Protein AF-A0A537KU99-F1 (afdb_monomer)

pLDDT: mean 87.69, std 11.71, range [53.0, 98.75]

InterPro domains:
  IPR011055 Duplicated hybrid motif [G3DSA:2.70.70.10] (160-278)
  IPR011055 Duplicated hybrid motif [SSF51261] (67-277)
  IPR016047 M23ase, beta-sheet core domain [PF01551] (182-276)
  IPR050570 Bacterial cell wall metabolism enzyme [PTHR21666] (91-278)
  IPR057309 Peptidoglycan hydrolase PcsB, coiled-coil domain [PF24568] (3-67)

Radius of gyration: 52.57 Å; Cα contacts (8 Å, |Δi|>4): 421; chains: 1; bounding box: 97×47×134 Å

Foldseek 3Di:
DLVVVLVVLCVVLVVVVVVCVVCHDVNLVCCLVVDPDPVSNVVSVVVVVVVVVVSVVSVVVSVVSVVVVVVVVVVVVVVVVVVVVVVVVVVVVVVVVVVVVVVVVVVVVVVVVLVVVLVVVQVQVVVLLVVQLVLLLVLADDDAADDPVRCVVPQQFDDFFDADWDAFFAWDQQPVSRDTDTQLFTKGADDFFGFGWGRAWFFFQAFQQRAQQGTKTKGDPHSQKIKMKGQFPFAPDGGGDTHGGGHGGTTWHHGHSGPTTIIGMFIGGSSGTDTPVVD

Nearest PDB structures (foldseek):
  4bh5-assembly4_D  TM=9.241E-01  e=9.999E-15  Escherichia coli K-1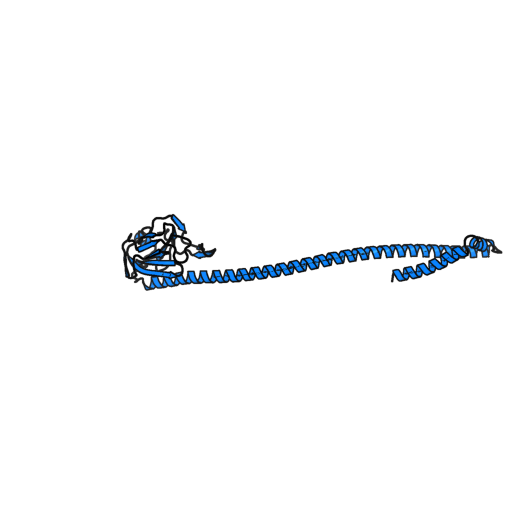2
  2gu1-assembly1_A  TM=9.213E-01  e=3.589E-14  Vibrio cholerae
  6ue4-assembly1_A  TM=9.152E-01  e=2.601E-13  Vibrio cholerae O1 biovar El Tor str. N16961
  6jmx-assembly1_A  TM=7.934E-01  e=5.613E-14  Campylobacter jejuni
  8tzl-assembly1_E  TM=5.293E-01  e=5.639E-16  Vibrio cholerae

Secondary structure (DSSP, 8-state):
-HHHHHHHHHHHHHHHHHHHHHTTTHHHHHHHHS-SSHHHHHHHHHHHHHHHHHHHHHHHHHHHHHHHHHHHHHHHHHHHHHHHHHHHHHHHHHHHHHHHHHHHHHHHHHHHHHHHHHHHHHHHHHHHHHHHHHHHHHHS--S----HHHHHHH--PPPSS-SEEEE-SEEEE-TTT--EEEE-SEEEE--TT-EEE-SSSEEEEEEEE-GGG-EEEEEEEETTEEEEEESEEEES--TT-EE-TT-EEEEEB--SS-SSSEEEEEEEETTEEE-GGG-

Sequence (279 aa):
RAQEHLTARRRVLGSRLRDIYKYGRTGYAEVLLGSDDFAAFVTRWQLISTIVHADTEALDAHAADMARYQRLQATLVQDQAYLRTLTAHTQARQREIVATELAKREMLERLQVERAAYERVVRELEKNSKDLEAMIRKAQVPPRRPTMAEAHTRFAFLWPTRGLFTSGFGMRRHPLFGIWHLHTGVDIATAWGAPVLAAAEGRVIYAGWFGGYGKIVVIDHGEGMSTLYGHLSSLLVVAGDEVRRGQPVGRVGSTGFSTGPHLHFEVRVNGRPINPTSL

Solvent-accessible surface area (backbone atoms only — not comparable to full-atom values): 14612 Å² total; per-residue (Å²): 110,73,68,58,53,52,53,55,50,51,53,54,51,53,51,51,54,51,49,50,64,76,50,47,83,59,45,62,55,46,61,46,68,70,38,98,45,72,68,56,28,52,52,48,48,51,51,51,51,52,51,51,49,55,50,51,51,52,50,52,52,49,54,51,51,52,54,51,50,53,51,51,52,52,50,51,54,51,50,53,52,50,51,51,51,50,51,52,51,53,53,51,50,51,52,51,51,54,52,50,53,50,54,49,50,57,49,50,52,51,51,50,53,52,49,54,53,51,54,51,53,52,51,50,53,52,46,46,53,50,54,49,24,53,50,43,50,71,66,53,71,88,63,66,85,64,51,77,67,54,48,49,75,70,54,79,63,45,78,37,57,82,58,48,82,74,44,66,53,42,82,40,68,38,88,93,74,71,41,81,42,75,37,60,22,33,32,33,35,37,59,68,62,39,65,28,26,31,32,51,45,31,35,25,72,38,49,48,77,51,68,60,44,10,29,32,42,31,34,36,56,52,47,44,32,31,40,39,44,24,14,24,64,44,75,66,57,52,58,72,41,77,46,47,56,66,38,68,42,30,18,25,11,56,27,50,78,49,96,52,43,23,35,39,38,30,33,23,56,66,40,42,64,41,59,60,86,80,98

Structure (mmCIF, N/CA/C/O backbone):
data_AF-A0A537KU99-F1
#
_entry.id   AF-A0A537KU99-F1
#
loop_
_atom_site.group_PDB
_atom_site.id
_atom_site.type_symbol
_atom_site.label_atom_id
_atom_site.label_alt_id
_atom_site.label_comp_id
_atom_site.label_asym_id
_atom_site.label_entity_id
_atom_site.label_seq_id
_atom_site.pdbx_PDB_ins_code
_atom_site.Cartn_x
_atom_site.Cartn_y
_atom_site.Cartn_z
_atom_site.occupancy
_atom_site.B_iso_or_equiv
_atom_site.auth_seq_id
_atom_site.auth_comp_id
_atom_site.auth_asym_id
_atom_site.auth_atom_id
_atom_site.pdbx_PDB_model_num
ATOM 1 N N . ARG A 1 1 ? 31.543 17.688 -64.434 1.00 65.81 1 ARG A N 1
ATOM 2 C CA . ARG A 1 1 ? 32.658 18.671 -64.464 1.00 65.81 1 ARG A CA 1
ATOM 3 C C . ARG A 1 1 ? 34.051 18.025 -64.531 1.00 65.81 1 ARG A C 1
ATOM 5 O O . ARG A 1 1 ? 34.656 18.098 -65.588 1.00 65.81 1 ARG A O 1
ATOM 12 N N . ALA A 1 2 ? 34.578 17.362 -63.486 1.00 66.75 2 ALA A N 1
ATOM 13 C CA . ALA A 1 2 ? 35.940 16.778 -63.534 1.00 66.75 2 ALA A CA 1
ATOM 14 C C . ALA A 1 2 ? 36.094 15.627 -64.557 1.00 66.75 2 ALA A C 1
ATOM 16 O O . ALA A 1 2 ? 37.055 15.589 -65.319 1.00 66.75 2 ALA A O 1
ATOM 17 N N . GLN A 1 3 ? 35.104 14.733 -64.630 1.00 69.00 3 GLN A N 1
ATOM 18 C CA . GLN A 1 3 ? 35.074 13.629 -65.597 1.00 69.00 3 GLN A CA 1
ATOM 19 C C . GLN A 1 3 ? 34.959 14.122 -67.048 1.00 69.00 3 GLN A C 1
ATOM 21 O O . GLN A 1 3 ? 35.643 13.616 -67.932 1.00 69.00 3 GLN A O 1
ATOM 26 N N . GLU A 1 4 ? 34.154 15.155 -67.298 1.00 74.81 4 GLU A N 1
ATOM 27 C CA . GLU A 1 4 ? 34.022 15.778 -68.625 1.00 74.81 4 GLU A CA 1
ATOM 28 C C . GLU A 1 4 ? 35.351 16.397 -69.085 1.00 74.81 4 GLU A C 1
ATOM 30 O O . GLU A 1 4 ? 35.784 16.145 -70.209 1.00 74.81 4 GLU A O 1
ATOM 35 N N . HIS A 1 5 ? 36.053 17.112 -68.195 1.00 75.00 5 HIS A N 1
ATOM 36 C CA . HIS A 1 5 ? 37.386 17.664 -68.467 1.00 75.00 5 HIS A CA 1
ATOM 37 C C . HIS A 1 5 ? 38.421 16.581 -68.807 1.00 75.00 5 HIS A C 1
ATOM 39 O O . HIS A 1 5 ? 39.168 16.722 -69.778 1.00 75.00 5 HIS A O 1
ATOM 45 N N . LEU A 1 6 ? 38.436 15.477 -68.055 1.00 74.75 6 LEU A N 1
ATOM 46 C CA . LEU A 1 6 ? 39.306 14.327 -68.318 1.00 74.75 6 LEU A CA 1
ATOM 47 C C . LEU A 1 6 ? 39.020 13.677 -69.676 1.00 74.75 6 LEU A C 1
ATOM 49 O O . LEU A 1 6 ? 39.946 13.313 -70.402 1.00 74.75 6 LEU A O 1
ATOM 53 N N . THR A 1 7 ? 37.743 13.567 -70.042 1.00 78.81 7 THR A N 1
ATOM 54 C CA . THR A 1 7 ? 37.311 12.947 -71.303 1.00 78.81 7 THR A CA 1
ATOM 55 C C . THR A 1 7 ? 37.710 13.804 -72.507 1.00 78.81 7 THR A C 1
ATOM 57 O O . THR A 1 7 ? 38.223 13.283 -73.500 1.00 78.81 7 THR A O 1
ATOM 60 N N . ALA A 1 8 ? 37.551 15.128 -72.398 1.00 77.81 8 ALA A N 1
ATOM 61 C CA . ALA A 1 8 ? 37.995 16.081 -73.410 1.00 77.81 8 ALA A CA 1
ATOM 62 C C . ALA A 1 8 ? 39.525 16.055 -73.597 1.00 77.81 8 ALA A C 1
ATOM 64 O O . ALA A 1 8 ? 40.000 15.942 -74.728 1.00 77.81 8 ALA A O 1
ATOM 65 N N . ARG A 1 9 ? 40.305 16.066 -72.504 1.00 74.75 9 ARG A N 1
ATOM 66 C CA . ARG A 1 9 ? 41.780 15.996 -72.559 1.00 74.75 9 ARG A CA 1
ATOM 67 C C . ARG A 1 9 ? 42.285 14.672 -73.140 1.00 74.75 9 ARG A C 1
ATOM 69 O O . ARG A 1 9 ? 43.162 14.682 -74.002 1.00 74.75 9 ARG A O 1
ATOM 76 N N . ARG A 1 10 ? 41.682 13.539 -72.762 1.00 77.00 10 ARG A N 1
ATOM 77 C CA . ARG A 1 10 ? 42.021 12.211 -73.309 1.00 77.00 10 ARG A CA 1
ATOM 78 C C . ARG A 1 10 ? 41.814 12.134 -74.823 1.00 77.00 10 ARG A C 1
ATOM 80 O O . ARG A 1 10 ? 42.587 11.471 -75.511 1.00 77.00 10 ARG A O 1
ATOM 87 N N . ARG A 1 11 ? 40.795 12.816 -75.357 1.00 80.25 11 ARG A N 1
ATOM 88 C CA . ARG A 1 11 ? 40.538 12.871 -76.804 1.00 80.25 11 ARG A CA 1
ATOM 89 C C . ARG A 1 11 ? 41.663 13.588 -77.555 1.00 80.25 11 ARG A C 1
ATOM 91 O O . ARG A 1 11 ? 42.101 13.073 -78.581 1.00 80.25 11 ARG A O 1
ATOM 98 N N . VAL A 1 12 ? 42.142 14.714 -77.017 1.00 78.75 12 VAL A N 1
ATOM 99 C CA . VAL A 1 12 ? 43.236 15.523 -77.590 1.00 78.75 12 VAL A CA 1
ATOM 100 C C . VAL A 1 12 ? 44.582 14.798 -77.496 1.00 78.75 12 VAL A C 1
ATOM 102 O O . VAL A 1 12 ? 45.299 14.694 -78.490 1.00 78.75 12 VAL A O 1
ATOM 105 N N . LEU A 1 13 ? 44.904 14.222 -76.334 1.00 75.25 13 LEU A N 1
ATOM 106 C CA . LEU A 1 13 ? 46.121 13.419 -76.156 1.00 75.25 13 LEU A CA 1
ATOM 107 C C . LEU A 1 13 ? 46.104 12.170 -77.045 1.00 75.25 13 LEU A C 1
ATOM 109 O O . LEU A 1 13 ? 47.108 11.822 -77.657 1.00 75.25 13 LEU A O 1
ATOM 113 N N . GLY A 1 14 ? 44.943 11.525 -77.183 1.00 76.38 14 GLY A N 1
ATOM 114 C CA . GLY A 1 14 ? 44.772 10.363 -78.049 1.00 76.38 14 GLY A CA 1
ATOM 115 C C . GLY A 1 14 ? 44.952 10.673 -79.537 1.00 76.38 14 GLY A C 1
ATOM 116 O O . GLY A 1 14 ? 45.485 9.830 -80.253 1.00 76.38 14 GLY A O 1
ATOM 117 N N . SER A 1 15 ? 44.526 11.846 -80.027 1.00 77.38 15 SER A N 1
ATOM 118 C CA . SER A 1 15 ? 44.852 12.267 -81.400 1.00 77.38 15 SER A CA 1
ATOM 119 C C . SER A 1 15 ? 46.346 12.518 -81.567 1.00 77.38 15 SER A C 1
ATOM 121 O O . SER A 1 15 ? 46.930 11.954 -82.484 1.00 77.38 15 SER A O 1
ATOM 123 N N . ARG A 1 16 ? 46.979 13.229 -80.627 1.00 72.44 16 ARG A N 1
ATOM 124 C CA . ARG A 1 16 ? 48.417 13.527 -80.697 1.00 72.44 16 ARG A CA 1
ATOM 125 C C . ARG A 1 16 ? 49.296 12.275 -80.643 1.00 72.44 16 ARG A C 1
ATOM 127 O O . ARG A 1 16 ? 50.204 12.140 -81.450 1.00 72.44 16 ARG A O 1
ATOM 134 N N . LEU A 1 17 ? 48.986 11.308 -79.778 1.00 70.56 17 LEU A N 1
ATOM 135 C CA . LEU A 1 17 ? 49.705 10.026 -79.723 1.00 70.56 17 LEU A CA 1
ATOM 136 C C . LEU A 1 17 ? 49.570 9.215 -81.018 1.00 70.56 17 LEU A C 1
ATOM 138 O O . LEU A 1 17 ? 50.523 8.559 -81.434 1.00 70.56 17 LEU A O 1
ATOM 142 N N . ARG A 1 18 ? 48.400 9.260 -81.673 1.00 75.94 18 ARG A N 1
ATOM 143 C CA . ARG A 1 18 ? 48.214 8.626 -82.988 1.00 75.94 18 ARG A CA 1
ATOM 144 C C . ARG A 1 18 ? 49.047 9.310 -84.065 1.00 75.94 18 ARG A C 1
ATOM 146 O O . ARG A 1 18 ? 49.582 8.606 -84.914 1.00 75.94 18 ARG A O 1
ATOM 153 N N . ASP A 1 19 ? 49.168 10.631 -84.023 1.00 71.94 19 ASP A N 1
ATOM 154 C CA . ASP A 1 19 ? 49.996 11.382 -84.968 1.00 71.94 19 ASP A CA 1
ATOM 155 C C . ASP A 1 19 ? 51.487 11.082 -84.736 1.00 71.94 19 ASP A C 1
ATOM 157 O O . ASP A 1 19 ? 52.193 10.731 -85.677 1.00 71.94 19 ASP A O 1
ATOM 161 N N . ILE A 1 20 ? 51.945 11.065 -83.479 1.00 69.06 20 ILE A N 1
ATOM 162 C CA . ILE A 1 20 ? 53.314 10.660 -83.111 1.00 69.06 20 ILE A CA 1
ATOM 163 C C . ILE A 1 20 ? 53.616 9.224 -83.560 1.00 69.06 20 ILE A C 1
ATOM 165 O O . ILE A 1 20 ? 54.720 8.949 -84.014 1.00 69.06 20 ILE A O 1
ATOM 169 N N . TYR A 1 21 ? 52.659 8.298 -83.457 1.00 67.44 21 TYR A N 1
ATOM 170 C CA . TYR A 1 21 ? 52.834 6.918 -83.921 1.00 67.44 21 TYR A CA 1
ATOM 171 C C . TYR A 1 21 ? 52.881 6.812 -85.454 1.00 67.44 21 TYR A C 1
ATOM 173 O O . TYR A 1 21 ? 53.727 6.103 -85.991 1.00 67.44 21 TYR A O 1
ATOM 181 N N . LYS A 1 22 ? 51.994 7.524 -86.163 1.00 68.00 22 LYS A N 1
ATOM 182 C CA . LYS A 1 22 ? 51.913 7.505 -87.635 1.00 68.00 22 LYS A CA 1
ATOM 183 C C . LYS A 1 22 ? 53.109 8.167 -88.316 1.00 68.00 22 LYS A C 1
ATOM 185 O O . LYS A 1 22 ? 53.479 7.749 -89.406 1.00 68.00 22 LYS A O 1
ATOM 190 N N . TYR A 1 23 ? 53.697 9.178 -87.681 1.00 66.44 23 TYR A N 1
ATOM 191 C CA . TYR A 1 23 ? 54.796 9.978 -88.230 1.00 66.44 23 TYR A CA 1
ATOM 192 C C . TYR A 1 23 ? 56.113 9.805 -87.435 1.00 66.44 23 TYR A C 1
ATOM 194 O O . TYR A 1 23 ? 57.022 10.630 -87.521 1.00 66.44 23 TYR A O 1
ATOM 202 N N . GLY A 1 24 ? 56.209 8.752 -86.614 1.00 58.09 24 GLY A N 1
ATOM 203 C CA . GLY A 1 24 ? 57.191 8.616 -85.535 1.00 58.09 24 GLY A CA 1
ATOM 204 C C . GLY A 1 24 ? 58.620 8.222 -85.919 1.00 58.09 24 GLY A C 1
ATOM 205 O O . GLY A 1 24 ? 58.858 7.522 -86.896 1.00 58.09 24 GLY A O 1
ATOM 206 N N . ARG A 1 25 ? 59.552 8.646 -85.044 1.00 53.00 25 ARG A N 1
ATOM 207 C CA . ARG A 1 25 ? 61.027 8.471 -84.974 1.00 53.00 25 ARG A CA 1
ATOM 208 C C . ARG A 1 25 ? 61.862 8.792 -86.219 1.00 53.00 25 ARG A C 1
ATOM 210 O O . ARG A 1 25 ? 62.906 9.410 -86.044 1.00 53.00 25 ARG A O 1
ATOM 217 N N . THR A 1 26 ? 61.427 8.464 -87.428 1.00 54.09 26 THR A N 1
ATOM 218 C CA . THR A 1 26 ? 62.076 8.928 -88.665 1.00 54.09 26 THR A CA 1
ATOM 219 C C . THR A 1 26 ? 61.730 10.389 -88.960 1.00 54.09 26 THR A C 1
ATOM 221 O O . THR A 1 26 ? 62.628 11.164 -89.265 1.00 54.09 26 THR A O 1
ATOM 224 N N . GLY A 1 27 ? 60.484 10.819 -88.717 1.00 61.12 27 GLY A N 1
ATOM 225 C CA . GLY A 1 27 ? 60.005 12.157 -89.092 1.00 61.12 27 GLY A CA 1
ATOM 226 C C . GLY A 1 27 ? 60.669 13.343 -88.377 1.00 61.12 27 GLY A C 1
ATOM 227 O O . GLY A 1 27 ? 60.963 14.342 -89.018 1.00 61.12 27 GLY A O 1
ATOM 228 N N . TYR A 1 28 ? 60.959 13.275 -87.071 1.00 66.25 28 TYR A N 1
ATOM 229 C CA . TYR A 1 28 ? 61.605 14.407 -86.374 1.00 66.25 28 TYR A CA 1
ATOM 230 C C . TYR A 1 28 ? 63.077 14.568 -86.754 1.00 66.25 28 TYR A C 1
ATOM 232 O O . TYR A 1 28 ? 63.543 15.690 -86.934 1.00 66.25 28 TYR A O 1
ATOM 240 N N . ALA A 1 29 ? 63.799 13.453 -86.896 1.00 65.81 29 ALA A N 1
ATOM 241 C CA . ALA A 1 29 ? 65.178 13.465 -87.367 1.00 65.81 29 ALA A CA 1
ATOM 242 C C . ALA A 1 29 ? 65.248 13.943 -88.824 1.00 65.81 29 ALA A C 1
ATOM 244 O O . ALA A 1 29 ? 66.125 14.724 -89.155 1.00 65.81 29 ALA A O 1
ATOM 245 N N . GLU A 1 30 ? 64.292 13.555 -89.667 1.00 68.94 30 GLU A N 1
ATOM 246 C CA . GLU A 1 30 ? 64.185 13.980 -91.067 1.00 68.94 30 GLU A CA 1
ATOM 247 C C . GLU A 1 30 ? 63.774 15.456 -91.213 1.00 68.94 30 GLU A C 1
ATOM 249 O O . GLU A 1 30 ? 64.349 16.177 -92.022 1.00 68.94 30 GLU A O 1
ATOM 254 N N . VAL A 1 31 ? 62.863 15.962 -90.374 1.00 71.56 31 VAL A N 1
ATOM 255 C CA . VAL A 1 31 ? 62.496 17.391 -90.324 1.00 71.56 31 VAL A CA 1
ATOM 256 C C . VAL A 1 31 ? 63.661 18.255 -89.832 1.00 71.56 31 VAL A C 1
ATOM 258 O O . VAL A 1 31 ? 63.837 19.372 -90.326 1.00 71.56 31 VAL A O 1
ATOM 261 N N . LEU A 1 32 ? 64.453 17.756 -88.877 1.00 70.00 32 LEU A N 1
ATOM 262 C CA . LEU A 1 32 ? 65.656 18.430 -88.390 1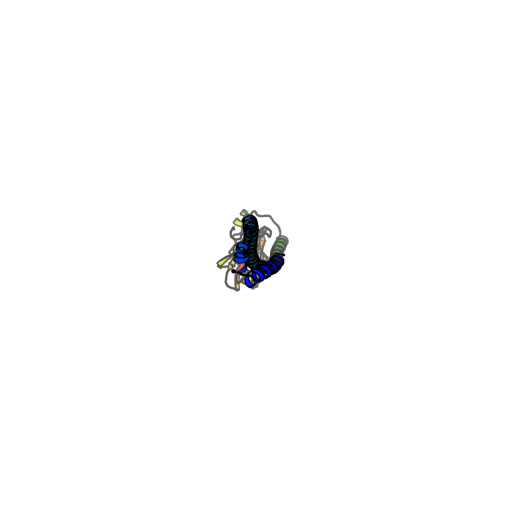.00 70.00 32 LEU A CA 1
ATOM 263 C C . LEU A 1 32 ? 66.804 18.361 -89.408 1.00 70.00 32 LEU A C 1
ATOM 265 O O . LEU A 1 32 ? 67.436 19.376 -89.644 1.00 70.00 32 LEU A O 1
ATOM 269 N N . LEU A 1 33 ? 67.065 17.206 -90.028 1.00 70.31 33 LEU A N 1
ATOM 270 C CA . LEU A 1 33 ? 68.186 17.001 -90.959 1.00 70.31 33 LEU A CA 1
ATOM 271 C C . LEU A 1 33 ? 67.899 17.486 -92.390 1.00 70.31 33 LEU A C 1
ATOM 273 O O . LEU A 1 33 ? 68.835 17.760 -93.131 1.00 70.31 33 LEU A O 1
ATOM 277 N N . GLY A 1 34 ? 66.630 17.627 -92.778 1.00 69.38 34 GLY A N 1
ATOM 278 C CA . GLY A 1 34 ? 66.188 18.202 -94.054 1.00 69.38 34 GLY A CA 1
ATOM 279 C C . GLY A 1 34 ? 66.074 19.730 -94.028 1.00 69.38 34 GLY A C 1
ATOM 280 O O . GLY A 1 34 ? 65.149 20.290 -94.621 1.00 69.38 34 GLY A O 1
ATOM 281 N N . SER A 1 35 ? 66.910 20.412 -93.242 1.00 69.81 35 SER A N 1
ATOM 282 C CA . SER A 1 35 ? 67.010 21.874 -93.220 1.00 69.81 35 SER A CA 1
ATOM 283 C C . SER A 1 35 ? 68.137 22.338 -94.140 1.00 69.81 35 SER A C 1
ATOM 285 O O . SER A 1 35 ? 69.272 21.8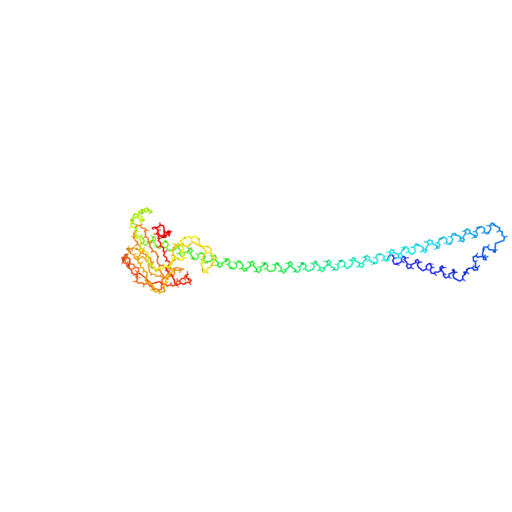96 -93.974 1.00 69.81 35 SER A O 1
ATOM 287 N N . ASP A 1 36 ? 67.841 23.260 -95.055 1.00 71.12 36 ASP A N 1
ATOM 288 C CA . ASP A 1 36 ? 68.806 23.753 -96.047 1.00 71.12 36 ASP A CA 1
ATOM 289 C C . ASP A 1 36 ? 69.896 24.669 -95.444 1.00 71.12 36 ASP A C 1
ATOM 291 O O . ASP A 1 36 ? 70.954 24.846 -96.049 1.00 71.12 36 ASP A O 1
ATOM 295 N N . ASP A 1 37 ? 69.672 25.228 -94.242 1.00 80.12 37 ASP A N 1
ATOM 296 C CA . ASP A 1 37 ? 70.645 26.049 -93.508 1.00 80.12 37 ASP A CA 1
ATOM 297 C C . ASP A 1 37 ? 70.554 25.913 -91.968 1.00 80.12 37 ASP A C 1
ATOM 299 O O . ASP A 1 37 ? 69.610 25.351 -91.399 1.00 80.12 37 ASP A O 1
ATOM 303 N N . PHE A 1 38 ? 71.569 26.445 -91.273 1.00 77.81 38 PHE A N 1
ATOM 304 C CA . PHE A 1 38 ? 71.679 26.390 -89.811 1.00 77.81 38 PHE A CA 1
ATOM 305 C C . PHE A 1 38 ? 70.591 27.200 -89.081 1.00 77.81 38 PHE A C 1
ATOM 307 O O . PHE A 1 38 ? 70.183 26.826 -87.982 1.00 77.81 38 PHE A O 1
ATOM 314 N N . ALA A 1 39 ? 70.088 28.291 -89.667 1.00 80.44 39 ALA A N 1
ATOM 315 C CA . ALA A 1 39 ? 69.044 29.102 -89.041 1.00 80.44 39 ALA A CA 1
ATOM 316 C C . ALA A 1 39 ? 67.703 28.346 -89.018 1.00 80.44 39 ALA A C 1
ATOM 318 O O . ALA A 1 39 ? 67.047 28.269 -87.977 1.00 80.44 39 ALA A O 1
ATOM 319 N N . ALA A 1 40 ? 67.346 27.702 -90.130 1.00 77.38 40 ALA A N 1
ATOM 320 C CA . ALA A 1 40 ? 66.180 26.842 -90.265 1.00 77.38 40 ALA A CA 1
ATOM 321 C C . ALA A 1 40 ? 66.264 25.614 -89.347 1.00 77.38 40 ALA A C 1
ATOM 323 O O . ALA A 1 40 ? 65.258 25.240 -88.737 1.00 77.38 40 ALA A O 1
ATOM 324 N N . PHE A 1 41 ? 67.455 25.023 -89.193 1.00 81.25 41 PHE A N 1
ATOM 325 C CA . PHE A 1 41 ? 67.706 23.955 -88.221 1.00 81.25 41 PHE A CA 1
ATOM 326 C C . PHE A 1 41 ? 67.356 24.398 -86.792 1.00 81.25 41 PHE A C 1
ATOM 328 O O . PHE A 1 41 ? 66.578 23.733 -86.104 1.00 81.25 41 PHE A O 1
ATOM 335 N N . VAL A 1 42 ? 67.876 25.553 -86.354 1.00 81.62 42 VAL A N 1
ATOM 336 C CA . VAL A 1 42 ? 67.647 26.088 -85.001 1.00 81.62 42 VAL A CA 1
ATOM 337 C C . VAL A 1 42 ? 66.169 26.420 -84.767 1.00 81.62 42 VAL A C 1
ATOM 339 O O . VAL A 1 42 ? 65.633 26.088 -83.709 1.00 81.62 42 VAL A O 1
ATOM 342 N N . THR A 1 43 ? 65.473 27.006 -85.748 1.00 81.69 43 THR A N 1
ATOM 343 C CA . THR A 1 43 ? 64.030 27.287 -85.638 1.00 81.69 43 THR A CA 1
ATOM 344 C C . THR A 1 43 ? 63.200 26.004 -85.544 1.00 81.69 43 THR A C 1
ATOM 346 O O . THR A 1 43 ? 62.315 25.908 -84.692 1.00 81.69 43 THR A O 1
ATOM 349 N N . ARG A 1 44 ? 63.486 24.985 -86.367 1.00 82.12 44 ARG A N 1
ATOM 350 C CA . ARG A 1 44 ? 62.789 23.686 -86.298 1.00 82.12 44 ARG A CA 1
ATOM 351 C C . ARG A 1 44 ? 63.074 22.961 -84.981 1.00 82.12 44 ARG A C 1
ATOM 353 O O . ARG A 1 44 ? 62.150 22.400 -84.395 1.00 82.12 44 ARG A O 1
ATOM 360 N N . TRP A 1 45 ? 64.307 23.033 -84.476 1.00 81.00 45 TRP A N 1
ATOM 361 C CA . TRP A 1 45 ? 64.680 22.525 -83.152 1.00 81.00 45 TRP A CA 1
ATOM 362 C C . TRP A 1 45 ? 63.889 23.201 -82.028 1.00 81.00 45 TRP A C 1
ATOM 364 O O . TRP A 1 45 ? 63.323 22.513 -81.179 1.00 81.00 45 TRP A O 1
ATOM 374 N N . GLN A 1 46 ? 63.789 24.534 -82.043 1.00 83.12 46 GLN A N 1
ATOM 375 C CA . GLN A 1 46 ? 62.988 25.282 -81.070 1.00 83.12 46 GLN A CA 1
ATOM 376 C C . GLN A 1 46 ? 61.508 24.886 -81.126 1.00 83.12 46 GLN A C 1
ATOM 378 O O . GLN A 1 46 ? 60.926 24.603 -80.083 1.00 83.12 46 GLN A O 1
ATOM 383 N N . LEU A 1 47 ? 60.915 24.786 -82.321 1.00 82.00 47 LEU A N 1
ATOM 384 C CA . LEU A 1 47 ? 59.513 24.385 -82.489 1.00 82.00 47 LEU A CA 1
ATOM 385 C C . LEU A 1 47 ? 59.245 22.963 -81.982 1.00 82.00 47 LEU A C 1
ATOM 387 O O . LEU A 1 47 ? 58.274 22.745 -81.258 1.00 82.00 47 LEU A O 1
ATOM 391 N N . ILE A 1 48 ? 60.110 22.000 -82.321 1.00 80.88 48 ILE A N 1
ATOM 392 C CA . ILE A 1 48 ? 59.993 20.618 -81.836 1.00 80.88 48 ILE A CA 1
ATOM 393 C C . ILE A 1 48 ? 60.138 20.579 -80.313 1.00 80.88 48 ILE A C 1
ATOM 395 O O . ILE A 1 48 ? 59.329 19.934 -79.652 1.00 80.88 48 ILE A O 1
ATOM 399 N N . SER A 1 49 ? 61.102 21.310 -79.747 1.00 80.38 49 SER A N 1
ATOM 400 C CA . SER A 1 49 ? 61.283 21.415 -78.296 1.00 80.38 49 SER A CA 1
ATOM 401 C C . SER A 1 49 ? 60.042 21.992 -77.603 1.00 80.38 49 SER A C 1
ATOM 403 O O . SER A 1 49 ? 59.560 21.420 -76.628 1.00 80.38 49 SER A O 1
ATOM 405 N N . THR A 1 50 ? 59.441 23.060 -78.143 1.00 84.69 50 THR A N 1
ATOM 406 C CA . THR A 1 50 ? 58.194 23.635 -77.612 1.00 84.69 50 THR A CA 1
ATOM 407 C C . THR A 1 50 ? 57.021 22.656 -77.685 1.00 84.69 50 THR A C 1
ATOM 409 O O . THR A 1 50 ?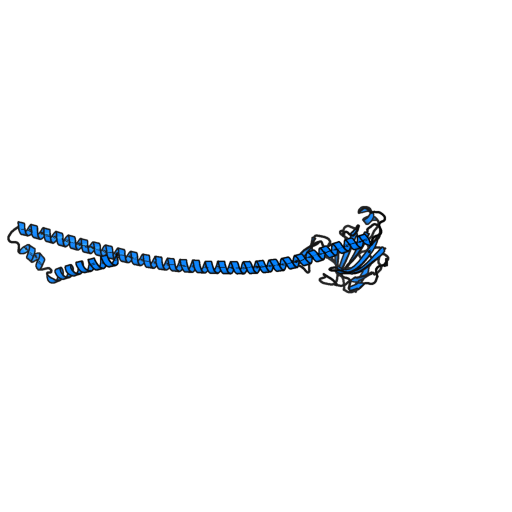 56.253 22.562 -76.730 1.00 84.69 50 THR A O 1
ATOM 412 N N . ILE A 1 51 ? 56.876 21.906 -78.783 1.00 81.62 51 ILE A N 1
ATOM 413 C CA . ILE A 1 51 ? 55.809 20.902 -78.935 1.00 81.62 51 ILE A CA 1
ATOM 414 C C . ILE A 1 51 ? 56.001 19.756 -77.940 1.00 81.62 51 ILE A C 1
ATOM 416 O O . ILE A 1 51 ? 55.053 19.395 -77.247 1.00 81.62 51 ILE A O 1
ATOM 420 N N . VAL A 1 52 ? 57.220 19.219 -77.833 1.00 80.25 52 VAL A N 1
ATOM 421 C CA . VAL A 1 52 ? 57.547 18.142 -76.890 1.00 80.25 52 VAL A CA 1
ATOM 422 C C . VAL A 1 52 ? 57.311 18.603 -75.455 1.00 80.25 52 VAL A C 1
ATOM 424 O O . VAL A 1 52 ? 56.665 17.882 -74.701 1.00 80.25 52 VAL A O 1
ATOM 427 N N . HIS A 1 53 ? 57.745 19.813 -75.090 1.00 84.25 53 HIS A N 1
ATOM 428 C CA . HIS A 1 53 ? 57.469 20.379 -73.771 1.00 84.25 53 HIS A CA 1
ATOM 429 C C . HIS A 1 53 ? 55.965 20.523 -73.504 1.00 84.25 53 HIS A C 1
ATOM 431 O O . HIS A 1 53 ? 55.484 20.021 -72.488 1.00 84.25 53 HIS A O 1
ATOM 437 N N . ALA A 1 54 ? 55.200 21.100 -74.434 1.00 82.31 54 ALA A N 1
ATOM 438 C CA . ALA A 1 54 ? 53.750 21.241 -74.295 1.00 82.31 54 ALA A CA 1
ATOM 439 C C . ALA A 1 54 ? 53.022 19.884 -74.205 1.00 82.31 54 ALA A C 1
ATOM 441 O O . ALA A 1 54 ? 52.022 19.761 -73.495 1.00 82.31 54 ALA A O 1
ATOM 442 N N . ASP A 1 55 ? 53.507 18.856 -74.907 1.00 79.88 55 ASP A N 1
ATOM 443 C CA . ASP A 1 55 ? 52.970 17.496 -74.829 1.00 79.88 55 ASP A CA 1
ATOM 444 C C . ASP A 1 55 ? 53.313 16.821 -73.496 1.00 79.88 55 ASP A C 1
ATOM 446 O O . ASP A 1 55 ? 52.434 16.196 -72.897 1.00 79.88 55 ASP A O 1
ATOM 450 N N . THR A 1 56 ? 54.541 16.984 -72.989 1.00 83.50 56 THR A N 1
ATOM 451 C CA . THR A 1 56 ? 54.916 16.493 -71.652 1.00 83.50 56 THR A CA 1
ATOM 452 C C . THR A 1 56 ? 54.097 17.169 -70.553 1.00 83.50 56 THR A C 1
ATOM 454 O O . THR A 1 56 ? 53.518 16.474 -69.723 1.00 83.50 56 THR A O 1
ATOM 457 N N . GLU A 1 57 ? 53.913 18.492 -70.610 1.00 87.31 57 GLU A N 1
ATOM 458 C CA . GLU A 1 57 ? 53.070 19.234 -69.664 1.00 87.31 57 GLU A CA 1
ATOM 459 C C . GLU A 1 57 ? 51.601 18.792 -69.730 1.00 87.31 57 GLU A C 1
ATOM 461 O O . GLU A 1 57 ? 50.935 18.652 -68.702 1.00 87.31 57 GLU A O 1
ATOM 466 N N . ALA A 1 58 ? 51.072 18.538 -70.933 1.00 81.38 58 ALA A N 1
ATOM 467 C CA . ALA A 1 58 ? 49.703 18.059 -71.106 1.00 81.38 58 ALA A CA 1
ATOM 468 C C . ALA A 1 58 ? 49.507 16.634 -70.558 1.00 81.38 58 ALA A C 1
ATOM 470 O O . ALA A 1 58 ? 48.449 16.339 -69.987 1.00 81.38 58 ALA A O 1
ATOM 471 N N . LEU A 1 59 ? 50.505 15.757 -70.716 1.00 83.81 59 LEU A N 1
ATOM 472 C CA . LEU A 1 59 ? 50.510 14.410 -70.142 1.00 83.81 59 LEU A CA 1
ATOM 473 C C . LEU A 1 59 ? 50.593 14.455 -68.611 1.00 83.81 59 LEU A C 1
ATOM 475 O O . LEU A 1 59 ? 49.789 13.791 -67.951 1.00 83.81 59 LEU A O 1
ATOM 479 N N . ASP A 1 60 ? 51.471 15.286 -68.050 1.00 87.94 60 ASP A N 1
ATOM 480 C CA . ASP A 1 60 ? 51.617 15.467 -66.602 1.00 87.94 60 ASP A CA 1
ATOM 481 C C . ASP A 1 60 ? 50.345 16.050 -65.976 1.00 87.94 60 ASP A C 1
ATOM 483 O O . ASP A 1 60 ? 49.841 15.548 -64.967 1.00 87.94 60 ASP A O 1
ATOM 487 N N . ALA A 1 61 ? 49.744 17.056 -66.618 1.00 84.81 61 ALA A N 1
ATOM 488 C CA . ALA A 1 61 ? 48.472 17.628 -66.190 1.00 84.81 61 ALA A CA 1
ATOM 489 C C . ALA A 1 61 ? 47.327 16.601 -66.244 1.00 84.81 61 ALA A C 1
ATOM 491 O O . ALA A 1 61 ? 46.465 16.588 -65.363 1.00 84.81 61 ALA A O 1
ATOM 492 N N . HIS A 1 62 ? 47.308 15.717 -67.249 1.00 84.69 62 HIS A N 1
ATOM 493 C CA . HIS A 1 62 ? 46.319 14.641 -67.329 1.00 84.69 62 HIS A CA 1
ATOM 494 C C . HIS A 1 62 ? 46.523 13.587 -66.235 1.00 84.69 62 HIS A C 1
ATOM 496 O O . HIS A 1 62 ? 45.547 13.157 -65.616 1.00 84.69 62 HIS A O 1
ATOM 502 N N . ALA A 1 63 ? 47.771 13.202 -65.958 1.00 87.50 63 ALA A N 1
ATOM 503 C CA . ALA A 1 63 ? 48.100 12.301 -64.859 1.00 87.50 63 ALA A CA 1
ATOM 504 C C . ALA A 1 63 ? 47.674 12.896 -63.502 1.00 87.50 63 ALA A C 1
ATOM 506 O O . ALA A 1 63 ? 47.051 12.205 -62.689 1.00 87.50 63 ALA A O 1
ATOM 507 N N . ALA A 1 64 ? 47.913 14.194 -63.286 1.00 89.69 64 ALA A N 1
ATOM 508 C CA . ALA A 1 64 ? 47.482 14.914 -62.090 1.00 89.69 64 ALA A CA 1
ATOM 509 C C . ALA A 1 64 ? 45.948 14.983 -61.957 1.00 89.69 64 ALA A C 1
ATOM 511 O O . ALA A 1 64 ? 45.409 14.730 -60.874 1.00 89.69 64 ALA A O 1
ATOM 512 N N . ASP A 1 65 ? 45.224 15.263 -63.047 1.00 87.31 65 ASP A N 1
ATOM 513 C CA . ASP A 1 65 ? 43.755 15.260 -63.053 1.00 87.31 65 ASP A CA 1
ATOM 514 C C . ASP A 1 65 ? 43.184 13.867 -62.750 1.00 87.31 65 ASP A C 1
ATOM 516 O O . ASP A 1 65 ? 42.220 13.748 -61.988 1.00 87.31 65 ASP A O 1
ATOM 520 N N . MET A 1 66 ? 43.777 12.809 -63.314 1.00 87.25 66 MET A N 1
ATOM 521 C CA . MET A 1 66 ? 43.372 11.424 -63.053 1.00 87.25 66 MET A CA 1
ATOM 522 C C . MET A 1 66 ? 43.581 11.058 -61.582 1.00 87.25 66 MET A C 1
ATOM 524 O O . MET A 1 66 ? 42.667 10.519 -60.954 1.00 87.25 66 MET A O 1
ATOM 528 N N . ALA A 1 67 ? 44.727 11.426 -61.001 1.00 91.38 67 ALA A N 1
ATOM 529 C CA . ALA A 1 67 ? 44.995 11.231 -59.579 1.00 91.38 67 ALA A CA 1
ATOM 530 C C . ALA A 1 67 ? 43.998 12.006 -58.699 1.00 91.38 67 ALA A C 1
ATOM 532 O O . ALA A 1 67 ? 43.484 11.473 -57.713 1.00 91.38 67 ALA A O 1
ATOM 533 N N . ARG A 1 68 ? 43.662 13.251 -59.065 1.00 91.19 68 ARG A N 1
ATOM 534 C CA . ARG A 1 68 ? 42.652 14.052 -58.356 1.00 91.19 68 ARG A CA 1
ATOM 535 C C . ARG A 1 68 ? 41.263 13.420 -58.438 1.00 91.19 68 ARG A C 1
ATOM 537 O O . ARG A 1 68 ? 40.565 13.371 -57.427 1.00 91.19 68 ARG A O 1
ATOM 544 N N . TYR A 1 69 ? 40.856 12.938 -59.610 1.00 88.12 69 TYR A N 1
ATOM 545 C CA . TYR A 1 69 ? 39.564 12.277 -59.800 1.00 88.12 69 TYR A CA 1
ATOM 546 C C . TYR A 1 69 ? 39.459 10.988 -58.982 1.00 88.12 69 TYR A C 1
ATOM 548 O O . TYR A 1 69 ? 38.455 10.789 -58.303 1.00 88.12 69 TYR A O 1
ATOM 556 N N . GLN A 1 70 ? 40.508 10.163 -58.971 1.00 91.31 70 GLN A N 1
ATOM 557 C CA . GLN A 1 70 ? 40.559 8.954 -58.145 1.00 91.31 70 GLN A CA 1
ATOM 558 C C . GLN A 1 70 ? 40.439 9.277 -56.650 1.00 91.31 70 GLN A C 1
ATOM 560 O O . GLN A 1 70 ? 39.665 8.628 -55.950 1.00 91.31 70 GLN A O 1
ATOM 565 N N . ARG A 1 71 ? 41.131 10.319 -56.164 1.00 94.44 71 ARG A N 1
ATOM 566 C CA . ARG A 1 71 ? 40.988 10.785 -54.772 1.00 94.44 71 ARG A CA 1
ATOM 567 C C . ARG A 1 71 ? 39.561 11.240 -54.469 1.00 94.44 71 ARG A C 1
ATOM 569 O O . ARG A 1 71 ? 39.005 10.825 -53.464 1.00 94.44 71 ARG A O 1
ATOM 576 N N . LEU A 1 72 ? 38.951 12.033 -55.352 1.00 93.44 72 LEU A N 1
ATOM 577 C CA . LEU A 1 72 ? 37.564 12.487 -55.195 1.00 93.44 72 LEU A CA 1
ATOM 578 C C . LEU A 1 72 ? 36.571 11.319 -55.168 1.00 93.44 72 LEU A C 1
ATOM 580 O O . LEU A 1 72 ? 35.650 11.330 -54.359 1.00 93.44 72 LEU A O 1
ATOM 584 N N . GLN A 1 73 ? 36.754 10.309 -56.024 1.00 92.75 73 GLN A N 1
ATOM 585 C CA . GLN A 1 73 ? 35.929 9.100 -55.993 1.00 92.75 73 GLN A CA 1
ATOM 586 C C . GLN A 1 73 ? 36.102 8.334 -54.680 1.00 92.75 73 GLN A C 1
ATOM 588 O O . GLN A 1 73 ? 35.105 7.929 -54.087 1.00 92.75 73 GLN A O 1
ATOM 593 N N . ALA A 1 74 ? 37.340 8.173 -54.203 1.00 94.75 74 ALA A N 1
ATOM 594 C CA . ALA A 1 74 ? 37.612 7.516 -52.929 1.00 94.75 74 ALA A CA 1
ATOM 595 C C . ALA A 1 74 ? 36.954 8.260 -51.753 1.00 94.75 74 ALA A C 1
ATOM 597 O O . ALA A 1 74 ? 36.271 7.630 -50.947 1.00 94.75 74 ALA A O 1
ATOM 598 N N . THR A 1 75 ? 37.078 9.592 -51.698 1.00 96.12 75 THR A N 1
ATOM 599 C CA . THR A 1 75 ? 36.415 10.422 -50.679 1.00 96.12 75 THR A CA 1
ATOM 600 C C . THR A 1 75 ? 34.895 10.316 -50.772 1.00 96.12 75 THR A C 1
ATOM 602 O O . THR A 1 75 ? 34.247 10.099 -49.759 1.00 96.12 75 THR A O 1
ATOM 605 N N . LEU A 1 76 ? 34.311 10.363 -51.975 1.00 95.31 76 LEU A N 1
ATOM 606 C CA . LEU A 1 76 ? 32.862 10.233 -52.143 1.00 95.31 76 LEU A CA 1
ATOM 607 C C . LEU A 1 76 ? 32.337 8.884 -51.628 1.00 95.31 76 LEU A C 1
ATOM 609 O O . LEU A 1 76 ? 31.283 8.838 -51.000 1.00 95.31 76 LEU A O 1
ATOM 613 N N . VAL A 1 77 ? 33.061 7.788 -51.877 1.00 96.19 77 VAL A N 1
ATOM 614 C CA . VAL A 1 77 ? 32.694 6.460 -51.358 1.00 96.19 77 VAL A CA 1
ATOM 615 C C . VAL A 1 77 ? 32.776 6.429 -49.829 1.00 96.19 77 VAL A C 1
ATOM 617 O O . VAL A 1 77 ? 31.872 5.892 -49.186 1.00 96.19 77 VAL A O 1
ATOM 620 N N . GLN A 1 78 ? 33.815 7.031 -49.242 1.00 96.31 78 GLN A N 1
ATOM 621 C CA . GLN A 1 78 ? 33.956 7.149 -47.787 1.00 96.31 78 GLN A CA 1
ATOM 622 C C . GLN A 1 78 ? 32.828 7.987 -47.171 1.00 96.31 78 GLN A C 1
ATOM 624 O O . GLN A 1 78 ? 32.195 7.540 -46.216 1.00 96.31 78 GLN A O 1
ATOM 629 N N . ASP A 1 79 ? 32.512 9.142 -47.756 1.00 95.12 79 ASP A N 1
ATOM 630 C CA . ASP A 1 79 ? 31.440 10.026 -47.296 1.00 95.12 79 ASP A CA 1
ATOM 631 C C . ASP A 1 79 ? 30.072 9.344 -47.403 1.00 95.12 79 ASP A C 1
ATOM 633 O O . ASP A 1 79 ? 29.261 9.412 -46.481 1.00 95.12 79 ASP A O 1
ATOM 637 N N . GLN A 1 80 ? 29.811 8.619 -48.495 1.00 95.62 80 GLN A N 1
ATOM 638 C CA . GLN A 1 80 ? 28.581 7.839 -48.645 1.00 95.62 80 GLN A CA 1
ATOM 639 C C . GLN A 1 80 ? 28.471 6.728 -47.597 1.00 95.62 80 GLN A C 1
ATOM 641 O O . GLN A 1 80 ? 27.384 6.503 -47.060 1.00 95.62 80 GLN A O 1
ATOM 646 N N . ALA A 1 81 ? 29.571 6.036 -47.289 1.00 96.00 81 ALA A N 1
ATOM 647 C CA . ALA A 1 81 ? 29.593 5.035 -46.229 1.00 96.00 81 ALA A CA 1
ATOM 648 C C . ALA A 1 81 ? 29.328 5.677 -44.857 1.00 96.00 81 ALA A C 1
ATOM 650 O O . ALA A 1 81 ? 28.494 5.177 -44.103 1.00 96.00 81 ALA A O 1
ATOM 651 N N . TYR A 1 82 ? 29.957 6.821 -44.577 1.00 95.50 82 TYR A N 1
ATOM 652 C CA . TYR A 1 82 ? 29.758 7.587 -43.348 1.00 95.50 82 TYR A CA 1
ATOM 653 C C . TYR A 1 82 ? 28.316 8.093 -43.190 1.00 95.50 82 TYR A C 1
ATOM 655 O O . TYR A 1 82 ? 27.712 7.952 -42.130 1.00 95.50 82 TYR A O 1
ATOM 663 N N . LEU A 1 83 ? 27.704 8.626 -44.250 1.00 96.25 83 LEU A N 1
ATOM 664 C CA . LEU A 1 83 ? 26.313 9.083 -44.204 1.00 96.25 83 LEU A CA 1
ATOM 665 C C . LEU A 1 83 ? 25.331 7.928 -43.983 1.00 96.25 83 LEU A C 1
ATOM 667 O O . LEU A 1 83 ? 24.335 8.094 -43.275 1.00 96.25 83 LEU A O 1
ATOM 671 N N . ARG A 1 84 ? 25.607 6.747 -44.551 1.00 97.19 84 ARG A N 1
ATOM 672 C CA . ARG A 1 84 ? 24.795 5.543 -44.316 1.00 97.19 84 ARG A CA 1
ATOM 673 C C . ARG A 1 84 ? 24.865 5.095 -42.861 1.00 97.19 84 ARG A C 1
ATOM 675 O O . ARG A 1 84 ? 23.816 4.830 -42.276 1.00 97.19 84 ARG A O 1
ATOM 682 N N . THR A 1 85 ? 26.060 5.038 -42.270 1.00 97.25 85 THR A N 1
ATOM 683 C CA . THR A 1 85 ? 26.206 4.666 -40.855 1.00 97.25 85 THR A CA 1
ATOM 684 C C . THR A 1 85 ? 25.550 5.702 -39.954 1.00 97.25 85 THR A C 1
ATOM 686 O O . THR A 1 85 ? 24.772 5.333 -39.078 1.00 97.25 85 THR A O 1
ATOM 689 N N . LEU A 1 86 ? 25.766 6.994 -40.212 1.00 97.19 86 LEU A N 1
ATOM 690 C CA . LEU A 1 86 ? 25.142 8.072 -39.451 1.00 97.19 86 LEU A CA 1
ATOM 691 C C . LEU A 1 86 ? 23.610 7.993 -39.506 1.00 97.19 86 LEU A C 1
ATOM 693 O O . LEU A 1 86 ? 22.959 8.072 -38.469 1.00 97.19 86 LEU A O 1
ATOM 697 N N . THR A 1 87 ? 23.036 7.766 -40.690 1.00 97.44 87 THR A N 1
ATOM 698 C CA . THR A 1 87 ? 21.582 7.608 -40.865 1.00 97.44 87 THR A CA 1
ATOM 699 C C . THR A 1 87 ? 21.053 6.376 -40.129 1.00 97.44 87 THR A C 1
ATOM 701 O O . THR A 1 87 ? 20.012 6.443 -39.479 1.00 97.44 87 THR A O 1
ATOM 704 N N . ALA A 1 88 ? 21.769 5.251 -40.182 1.00 96.56 88 ALA A N 1
ATOM 705 C CA . ALA A 1 88 ? 21.387 4.052 -39.441 1.00 96.56 88 ALA A CA 1
ATOM 706 C C . ALA A 1 88 ? 21.412 4.299 -37.922 1.00 96.56 88 ALA A C 1
ATOM 708 O O . ALA A 1 88 ? 20.479 3.913 -37.217 1.00 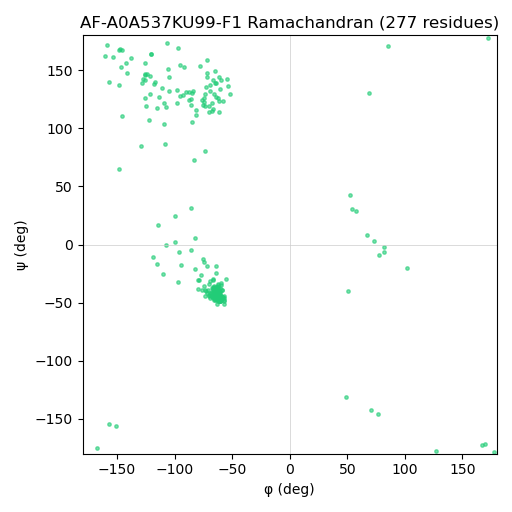96.56 88 ALA A O 1
ATOM 709 N N . HIS A 1 89 ? 22.434 5.000 -37.421 1.00 96.62 89 HIS A N 1
ATOM 710 C CA . HIS A 1 89 ? 22.543 5.362 -36.010 1.00 96.62 89 HIS A CA 1
ATOM 711 C C . HIS A 1 89 ? 21.439 6.322 -35.559 1.00 96.62 89 HIS A C 1
ATOM 713 O O . HIS A 1 89 ? 20.842 6.102 -34.504 1.00 96.62 89 HIS A O 1
ATOM 719 N N . THR A 1 90 ? 21.131 7.364 -36.336 1.00 96.88 90 THR A N 1
ATOM 720 C CA . THR A 1 90 ? 20.061 8.310 -35.984 1.00 96.88 90 THR A CA 1
ATOM 721 C C . THR A 1 90 ? 18.694 7.636 -36.003 1.00 96.88 90 THR A C 1
ATOM 723 O O . THR A 1 90 ? 17.910 7.838 -35.079 1.00 96.88 90 THR A O 1
ATOM 726 N N . GLN A 1 91 ? 18.421 6.769 -36.982 1.00 97.38 91 GLN A N 1
ATOM 727 C CA . GLN A 1 91 ? 17.181 5.991 -37.027 1.00 97.38 91 GLN A CA 1
ATOM 728 C C . GLN A 1 91 ? 17.062 5.014 -35.854 1.00 97.38 91 GLN A C 1
ATOM 730 O O . GLN A 1 91 ? 15.989 4.910 -35.259 1.00 97.38 91 GLN A O 1
ATOM 735 N N . ALA A 1 92 ? 18.144 4.317 -35.497 1.00 96.88 92 ALA A N 1
ATOM 736 C CA . ALA A 1 92 ? 18.157 3.426 -34.340 1.00 96.88 92 ALA A CA 1
ATOM 737 C C . ALA A 1 92 ? 17.863 4.197 -33.045 1.00 96.88 92 ALA A C 1
ATOM 739 O O . ALA A 1 92 ? 16.979 3.806 -32.283 1.00 96.88 92 ALA A O 1
ATOM 740 N N . ARG A 1 93 ? 18.521 5.346 -32.850 1.00 96.62 93 ARG A N 1
ATOM 741 C CA . ARG A 1 93 ? 18.313 6.194 -31.672 1.00 96.62 93 ARG A CA 1
ATOM 742 C C . ARG A 1 93 ? 16.911 6.798 -31.625 1.00 96.62 93 ARG A C 1
ATOM 744 O O . ARG A 1 93 ? 16.313 6.864 -30.558 1.00 96.62 93 ARG A O 1
ATOM 751 N N . GLN A 1 94 ? 16.348 7.179 -32.771 1.00 96.44 94 GLN A N 1
ATOM 752 C CA . GLN A 1 94 ? 14.968 7.657 -32.844 1.00 96.44 94 GLN A CA 1
ATOM 753 C C . GLN A 1 94 ? 13.974 6.571 -32.417 1.00 96.44 94 GLN A C 1
ATOM 755 O O . GLN A 1 94 ? 13.044 6.853 -31.663 1.00 96.44 94 GLN A O 1
ATOM 760 N N . ARG A 1 95 ? 14.173 5.322 -32.862 1.00 96.69 95 ARG A N 1
ATOM 761 C CA . ARG A 1 95 ? 13.331 4.186 -32.450 1.00 96.69 95 ARG A CA 1
ATOM 762 C C . ARG A 1 95 ? 13.431 3.924 -30.950 1.00 96.69 95 ARG A C 1
ATOM 764 O O . ARG A 1 95 ? 12.410 3.693 -30.313 1.00 96.69 95 ARG A O 1
ATOM 771 N N . GLU A 1 96 ? 14.634 4.004 -30.391 1.00 96.75 96 GLU A N 1
ATOM 772 C CA . GLU A 1 96 ? 14.868 3.845 -28.954 1.00 96.75 96 GLU A CA 1
ATOM 773 C C . GLU A 1 96 ? 14.165 4.930 -28.127 1.00 96.75 96 GLU A C 1
ATOM 775 O O . GLU A 1 96 ? 13.504 4.615 -27.137 1.00 96.75 96 GLU A O 1
ATOM 780 N N . ILE A 1 97 ? 14.244 6.196 -28.552 1.00 97.25 97 ILE A N 1
ATOM 781 C CA . ILE A 1 97 ? 13.555 7.310 -27.884 1.00 97.25 97 ILE A CA 1
ATOM 782 C C . ILE A 1 97 ? 12.043 7.084 -27.903 1.00 97.25 97 ILE A C 1
ATOM 784 O O . ILE A 1 97 ? 11.409 7.150 -26.853 1.00 97.25 97 ILE A O 1
ATOM 788 N N . VAL A 1 98 ? 11.470 6.754 -29.064 1.00 97.50 98 VAL A N 1
ATOM 789 C CA . VAL A 1 98 ? 10.025 6.502 -29.193 1.00 97.50 98 VAL A CA 1
ATOM 790 C C . VAL A 1 98 ? 9.584 5.322 -28.320 1.00 97.50 98 VAL A C 1
ATOM 792 O O . VAL A 1 98 ? 8.571 5.418 -27.628 1.00 97.50 98 VAL A O 1
ATOM 795 N N . ALA A 1 99 ? 10.357 4.232 -28.294 1.00 96.81 99 ALA A N 1
ATOM 796 C CA . ALA A 1 99 ? 10.071 3.081 -27.439 1.00 96.81 99 ALA A CA 1
ATOM 797 C C . ALA A 1 99 ? 10.148 3.440 -25.944 1.00 96.81 99 ALA A C 1
ATOM 799 O O . ALA A 1 99 ? 9.281 3.050 -25.163 1.00 96.81 99 ALA A O 1
ATOM 800 N N . THR A 1 100 ? 11.147 4.233 -25.552 1.00 97.25 100 THR A N 1
ATOM 801 C CA . THR A 1 100 ? 11.326 4.692 -24.169 1.00 97.25 100 THR A CA 1
ATOM 802 C C . THR A 1 100 ? 10.208 5.641 -23.741 1.00 97.25 100 THR A C 1
ATOM 804 O O . THR A 1 100 ? 9.707 5.537 -22.622 1.00 97.25 100 THR A O 1
ATOM 807 N N . GLU A 1 101 ? 9.778 6.553 -24.615 1.00 96.12 101 GLU A N 1
ATOM 808 C CA . GLU A 1 101 ? 8.650 7.448 -24.347 1.00 96.12 101 GLU A CA 1
ATOM 809 C C . GLU A 1 101 ? 7.346 6.677 -24.146 1.00 96.12 101 GLU A C 1
ATOM 811 O O . GLU A 1 101 ? 6.604 6.987 -23.212 1.00 96.12 101 GLU A O 1
ATOM 816 N N . LEU A 1 102 ? 7.082 5.661 -24.973 1.00 97.00 102 LEU A N 1
ATOM 817 C CA . LEU A 1 102 ? 5.906 4.807 -24.825 1.00 97.00 102 LEU A CA 1
ATOM 818 C C . LEU A 1 102 ? 5.948 4.034 -23.501 1.00 97.00 102 LEU A C 1
ATOM 820 O O . LEU A 1 102 ? 5.016 4.139 -22.706 1.00 97.00 102 LEU A O 1
ATOM 824 N N . ALA A 1 103 ? 7.063 3.357 -23.211 1.00 95.56 103 ALA A N 1
ATOM 825 C CA . ALA A 1 103 ? 7.241 2.616 -21.963 1.00 95.56 103 ALA A CA 1
ATOM 826 C C . ALA A 1 103 ? 7.100 3.522 -20.726 1.00 95.56 103 ALA A C 1
ATOM 828 O O . ALA A 1 103 ? 6.495 3.142 -19.720 1.00 95.56 103 ALA A O 1
ATOM 829 N N . LYS A 1 104 ? 7.619 4.756 -20.802 1.00 95.25 104 LYS A N 1
ATOM 830 C CA . LYS A 1 104 ? 7.459 5.763 -19.748 1.00 95.25 104 LYS A CA 1
ATOM 831 C C . LYS A 1 104 ? 5.997 6.170 -19.572 1.00 95.25 104 LYS A C 1
ATOM 833 O O . LYS A 1 104 ? 5.554 6.283 -18.432 1.00 95.25 104 LYS A O 1
ATOM 838 N N . ARG A 1 105 ? 5.249 6.398 -20.658 1.00 96.00 105 ARG A N 1
ATOM 839 C CA . ARG A 1 105 ? 3.817 6.745 -20.593 1.00 96.00 105 ARG A CA 1
ATOM 840 C C . ARG A 1 105 ? 3.007 5.626 -19.942 1.00 96.00 105 ARG A C 1
ATOM 842 O O . ARG A 1 105 ? 2.311 5.893 -18.970 1.00 96.00 105 ARG A O 1
ATOM 849 N N . GLU A 1 106 ? 3.199 4.383 -20.373 1.00 95.75 106 GLU A N 1
ATOM 850 C CA . GLU A 1 106 ? 2.533 3.215 -19.778 1.00 95.75 106 GLU A CA 1
ATOM 851 C C . GLU A 1 106 ? 2.885 3.034 -18.292 1.00 95.75 106 GLU A C 1
ATOM 853 O O . GLU A 1 106 ? 2.048 2.652 -17.474 1.00 95.75 106 GLU A O 1
ATOM 858 N N . MET A 1 107 ? 4.135 3.307 -17.905 1.00 94.44 107 MET A N 1
ATOM 859 C CA . MET A 1 107 ? 4.541 3.286 -16.498 1.00 94.44 107 MET A CA 1
ATOM 860 C C . MET A 1 107 ? 3.846 4.386 -15.688 1.00 94.44 107 MET A C 1
ATOM 862 O O . MET A 1 107 ? 3.370 4.127 -14.586 1.00 94.44 107 MET A O 1
ATOM 866 N N . LEU A 1 108 ? 3.764 5.607 -16.223 1.00 95.50 108 LEU A N 1
ATOM 867 C CA . LEU A 1 108 ? 3.100 6.724 -15.550 1.00 95.50 108 LEU A CA 1
ATOM 868 C C . LEU A 1 108 ? 1.602 6.477 -15.376 1.00 95.50 108 LEU A C 1
ATOM 870 O O . LEU A 1 108 ? 1.078 6.745 -14.299 1.00 95.50 108 LEU A O 1
ATOM 874 N N . GLU A 1 109 ? 0.930 5.936 -16.389 1.00 94.94 109 GLU A N 1
ATOM 875 C CA . GLU A 1 109 ? -0.487 5.578 -16.296 1.00 94.94 109 GLU A CA 1
ATOM 876 C C . GLU A 1 109 ? -0.722 4.509 -15.224 1.00 94.94 109 GLU A C 1
ATOM 878 O O . GLU A 1 109 ? -1.585 4.683 -14.361 1.00 94.94 109 GLU A O 1
ATOM 883 N N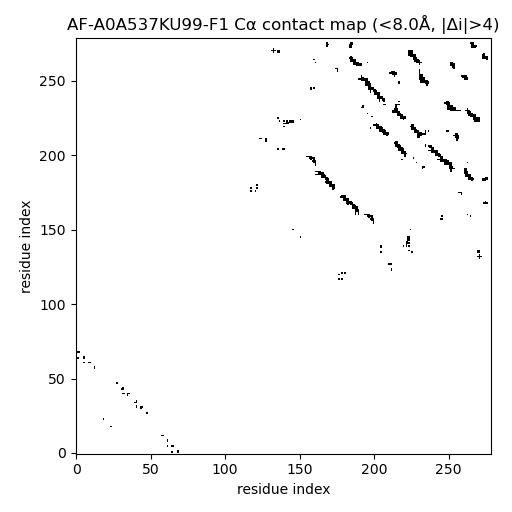 . ARG A 1 110 ? 0.105 3.453 -15.189 1.00 92.38 110 ARG A N 1
ATOM 884 C CA . ARG A 1 110 ? 0.053 2.441 -14.119 1.00 92.38 110 ARG A CA 1
ATOM 885 C C . ARG A 1 110 ? 0.236 3.059 -12.734 1.00 92.38 110 ARG A C 1
ATOM 887 O O . ARG A 1 110 ? -0.579 2.817 -11.848 1.00 92.38 110 ARG A O 1
ATOM 894 N N . LEU A 1 111 ? 1.246 3.913 -12.561 1.00 90.62 111 LEU A N 1
ATOM 895 C CA . LEU A 1 111 ? 1.501 4.598 -11.290 1.00 90.62 111 LEU A CA 1
ATOM 896 C C . LEU A 1 111 ? 0.353 5.529 -10.880 1.00 90.62 111 LEU A C 1
ATOM 898 O O . LEU A 1 111 ? 0.050 5.640 -9.693 1.00 90.62 111 LEU A O 1
ATOM 902 N N . GLN A 1 112 ? -0.300 6.200 -11.831 1.00 90.12 112 GLN A N 1
ATOM 903 C CA . GLN A 1 112 ? -1.466 7.040 -11.552 1.00 90.12 112 GLN A CA 1
ATOM 904 C C . GLN A 1 112 ? -2.662 6.211 -11.078 1.00 90.12 112 GLN A C 1
ATOM 906 O O . GLN A 1 112 ? -3.315 6.591 -10.103 1.00 90.12 112 GLN A O 1
ATOM 911 N N . VAL A 1 113 ? -2.926 5.071 -11.723 1.00 91.81 113 VAL A N 1
ATOM 912 C CA . VAL A 1 113 ? -3.996 4.146 -11.322 1.00 91.81 113 VAL A CA 1
ATOM 913 C C . VAL A 1 113 ? -3.728 3.576 -9.927 1.00 91.81 113 VAL A C 1
ATOM 915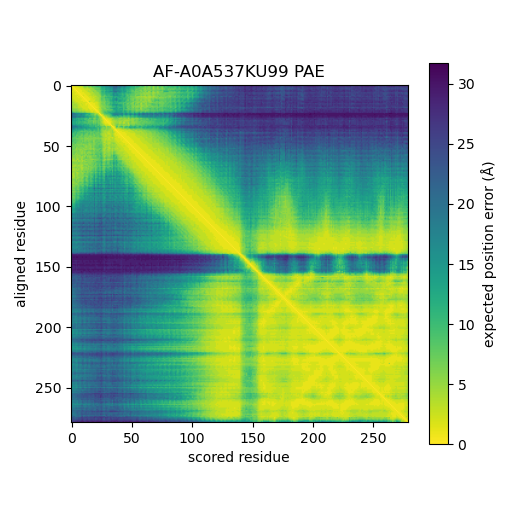 O O . VAL A 1 113 ? -4.611 3.626 -9.068 1.00 91.81 113 VAL A O 1
ATOM 918 N N . GLU A 1 114 ? -2.506 3.104 -9.666 1.00 88.06 114 GLU A N 1
ATOM 919 C CA . GLU A 1 114 ? -2.103 2.599 -8.348 1.00 88.06 114 GLU A CA 1
ATOM 920 C C . GLU A 1 114 ? -2.220 3.677 -7.266 1.00 88.06 114 GLU A C 1
ATOM 922 O O . GLU A 1 114 ? -2.833 3.452 -6.220 1.00 88.06 114 GLU A O 1
ATOM 927 N N . ARG A 1 115 ? -1.709 4.886 -7.531 1.00 86.81 115 ARG A N 1
ATOM 928 C CA . ARG A 1 115 ? -1.827 6.024 -6.613 1.00 86.81 115 ARG A CA 1
ATOM 929 C C . ARG A 1 115 ? -3.287 6.338 -6.292 1.00 86.81 115 ARG A C 1
ATOM 931 O O . ARG A 1 115 ? -3.621 6.523 -5.123 1.00 86.81 115 ARG A O 1
ATOM 938 N N . ALA A 1 116 ? -4.159 6.388 -7.296 1.00 89.00 116 ALA A N 1
ATOM 939 C CA . ALA A 1 116 ? -5.575 6.672 -7.088 1.00 89.00 116 ALA A CA 1
ATOM 940 C C . ALA A 1 116 ? -6.256 5.598 -6.222 1.00 89.00 116 ALA A C 1
ATOM 942 O O . ALA A 1 116 ? -7.108 5.930 -5.393 1.00 89.00 116 ALA A O 1
ATOM 943 N N . ALA A 1 117 ? -5.873 4.327 -6.378 1.00 88.12 117 ALA A N 1
ATOM 944 C CA . ALA A 1 117 ? -6.343 3.243 -5.521 1.00 88.12 117 ALA A CA 1
ATOM 945 C C . ALA A 1 117 ? -5.863 3.422 -4.069 1.00 88.12 117 ALA A C 1
ATOM 947 O O . ALA A 1 117 ? -6.684 3.386 -3.151 1.00 88.12 117 ALA A O 1
ATOM 948 N N . TYR A 1 118 ? -4.575 3.714 -3.856 1.00 85.88 118 TYR A N 1
ATOM 949 C CA . TYR A 1 118 ? -4.020 3.972 -2.523 1.00 85.88 118 TYR A CA 1
ATOM 950 C C . TYR A 1 118 ? -4.693 5.150 -1.819 1.00 85.88 118 TYR A C 1
ATOM 952 O O . TYR A 1 118 ? -5.074 5.044 -0.654 1.00 85.88 118 TYR A O 1
ATOM 960 N N . GLU A 1 119 ? -4.905 6.259 -2.527 1.00 89.00 119 GLU A N 1
ATOM 961 C CA . GLU A 1 119 ? -5.572 7.433 -1.965 1.00 89.00 119 GLU A CA 1
ATOM 962 C C . GLU A 1 119 ? -7.017 7.137 -1.537 1.00 89.00 119 GLU A C 1
ATOM 964 O O . GLU A 1 119 ? -7.494 7.702 -0.554 1.00 89.00 119 GLU A O 1
ATOM 969 N N . ARG A 1 120 ? -7.735 6.252 -2.243 1.00 89.94 120 ARG A N 1
ATOM 970 C CA . ARG A 1 120 ? -9.086 5.831 -1.830 1.00 89.94 120 ARG A CA 1
ATOM 971 C C . ARG A 1 120 ? -9.048 5.072 -0.509 1.00 89.94 120 ARG A C 1
ATOM 973 O O . ARG A 1 120 ? -9.835 5.394 0.375 1.00 89.94 120 ARG A O 1
ATOM 980 N N . VAL A 1 121 ? -8.113 4.138 -0.365 1.00 89.19 121 VAL A N 1
ATOM 981 C CA . VAL A 1 121 ? -7.956 3.343 0.859 1.00 89.19 121 VAL A CA 1
ATOM 982 C C . VAL A 1 121 ? -7.563 4.220 2.050 1.00 89.19 121 VAL A C 1
ATOM 984 O O . VAL A 1 121 ? -8.161 4.099 3.116 1.00 89.19 121 VAL A O 1
ATOM 987 N N . VAL A 1 122 ? -6.612 5.147 1.873 1.00 89.50 122 VAL A N 1
ATOM 988 C CA . VAL A 1 122 ? -6.239 6.117 2.922 1.00 89.50 122 VAL A CA 1
ATOM 989 C C . VAL A 1 122 ? -7.461 6.922 3.364 1.00 89.50 122 VAL A C 1
ATOM 991 O O . VAL A 1 122 ? -7.729 7.017 4.560 1.00 89.50 122 VAL A O 1
ATOM 994 N N . ARG A 1 123 ? -8.235 7.461 2.411 1.00 92.06 123 ARG A N 1
ATOM 995 C CA . ARG A 1 123 ? -9.449 8.234 2.716 1.00 92.06 123 ARG A CA 1
ATOM 996 C C . ARG A 1 123 ? -10.482 7.409 3.480 1.00 92.06 123 ARG A C 1
ATOM 998 O O . ARG A 1 123 ? -11.110 7.936 4.393 1.00 92.06 123 ARG A O 1
ATOM 1005 N N . GLU A 1 124 ? -10.659 6.139 3.125 1.00 92.06 124 GLU A N 1
ATOM 1006 C CA . GLU A 1 124 ? -11.575 5.237 3.826 1.00 92.06 124 GLU A CA 1
ATOM 1007 C C . GLU A 1 124 ? -11.121 4.972 5.269 1.00 92.06 124 GLU A C 1
ATOM 1009 O O . GLU A 1 124 ? -11.919 5.099 6.196 1.00 92.06 124 GLU A O 1
ATOM 1014 N N . LEU A 1 125 ? -9.836 4.670 5.476 1.00 91.44 125 LEU A N 1
ATOM 1015 C CA . LEU A 1 125 ? -9.251 4.462 6.803 1.00 91.44 125 LEU A CA 1
ATOM 1016 C C . LEU A 1 125 ? -9.386 5.703 7.695 1.00 91.44 125 LEU A C 1
ATOM 1018 O O . LEU A 1 125 ? -9.848 5.612 8.833 1.00 91.44 125 LEU A O 1
ATOM 1022 N N . GLU A 1 126 ? -9.039 6.878 7.167 1.00 92.25 126 GLU A N 1
ATOM 1023 C CA . GLU A 1 126 ? -9.171 8.145 7.888 1.00 92.25 126 GLU A CA 1
ATOM 1024 C C . GLU A 1 126 ? -10.627 8.472 8.217 1.00 92.25 126 GLU A C 1
ATOM 1026 O O . GLU A 1 126 ? -10.918 8.946 9.317 1.00 92.25 126 GLU A O 1
ATOM 1031 N N . LYS A 1 127 ? -11.549 8.212 7.282 1.00 95.00 127 LYS A N 1
ATOM 1032 C CA . LYS A 1 127 ? -12.983 8.393 7.507 1.00 95.00 127 LYS A CA 1
ATOM 1033 C C . LYS A 1 127 ? -13.477 7.471 8.619 1.00 95.00 127 LYS A C 1
ATOM 1035 O O . LYS A 1 127 ? -14.107 7.958 9.549 1.00 95.00 127 LYS A O 1
ATOM 1040 N N . ASN A 1 128 ? -13.139 6.181 8.570 1.00 94.12 128 ASN A N 1
ATOM 1041 C CA . ASN A 1 128 ? -13.508 5.222 9.612 1.00 94.12 128 ASN A CA 1
ATOM 1042 C C . ASN A 1 128 ? -12.986 5.673 10.987 1.00 94.12 128 ASN A C 1
ATOM 1044 O O . ASN A 1 128 ? -13.733 5.674 11.960 1.00 94.12 128 ASN A O 1
ATOM 1048 N N . SER A 1 129 ? -11.735 6.131 11.075 1.00 92.81 129 SER A N 1
ATOM 1049 C CA . SER A 1 129 ? -11.166 6.620 12.338 1.00 92.81 129 SER A CA 1
ATOM 1050 C C . SER A 1 129 ? -11.885 7.871 12.875 1.00 92.81 129 SER A C 1
ATOM 1052 O O . SER A 1 129 ? -12.199 7.942 14.066 1.00 92.81 129 SER A O 1
ATOM 1054 N N . LYS A 1 130 ? -12.221 8.833 12.001 1.00 94.38 130 LYS A N 1
ATOM 1055 C CA . LYS A 1 130 ? -12.963 10.056 12.367 1.00 94.38 130 LYS A CA 1
ATOM 1056 C C . LYS A 1 130 ? -14.404 9.773 12.785 1.00 94.38 130 LYS A C 1
ATOM 1058 O O . LYS A 1 130 ? -14.862 10.320 13.787 1.00 94.38 130 LYS A O 1
ATOM 1063 N N . ASP A 1 131 ? -15.106 8.922 12.041 1.00 95.81 131 ASP A N 1
ATOM 1064 C CA . ASP A 1 131 ? -16.481 8.524 12.354 1.00 95.81 131 ASP A CA 1
ATOM 1065 C C . ASP A 1 131 ? -16.533 7.812 13.714 1.00 95.81 131 ASP A C 1
ATOM 1067 O O . ASP A 1 131 ? -17.432 8.063 14.518 1.00 95.81 131 ASP A O 1
ATOM 1071 N N . LEU A 1 132 ? -15.525 6.985 14.008 1.00 94.38 132 LEU A N 1
ATOM 1072 C CA . LEU A 1 132 ? -15.377 6.313 15.294 1.00 94.38 132 LEU A CA 1
ATOM 1073 C C . LEU A 1 132 ? -15.106 7.305 16.436 1.00 94.38 132 LEU A C 1
ATOM 1075 O O . LEU A 1 132 ? -15.755 7.223 17.477 1.00 94.38 132 LEU A O 1
ATOM 1079 N N . GLU A 1 133 ? -14.202 8.275 16.251 1.00 94.12 133 GLU A N 1
ATOM 1080 C CA . GLU A 1 133 ? -13.960 9.342 17.238 1.00 94.12 133 GLU A CA 1
ATOM 1081 C C . GLU A 1 133 ? -15.245 10.134 17.531 1.00 94.12 133 GLU A C 1
ATOM 1083 O O . GLU A 1 133 ? -15.570 10.379 18.695 1.00 94.12 133 GLU A O 1
ATOM 1088 N N . ALA A 1 134 ? -16.002 10.505 16.494 1.00 93.88 134 ALA A N 1
ATOM 1089 C CA . ALA A 1 134 ? -17.264 11.227 16.642 1.00 93.88 134 ALA A CA 1
ATOM 1090 C C . ALA A 1 134 ? -18.330 10.390 17.367 1.00 93.88 134 ALA A C 1
ATOM 1092 O O . ALA A 1 134 ? -19.020 10.906 18.250 1.00 93.88 134 ALA A O 1
ATOM 1093 N N . MET A 1 135 ? -18.440 9.099 17.036 1.00 94.88 135 MET A N 1
ATOM 1094 C CA . MET A 1 135 ? -19.344 8.164 17.707 1.00 94.88 135 MET A CA 1
ATOM 1095 C C . MET A 1 135 ? -19.007 8.042 19.196 1.00 94.88 135 MET A C 1
ATOM 1097 O O . MET A 1 135 ? -19.902 8.185 20.029 1.00 94.88 135 MET A O 1
ATOM 1101 N N . ILE A 1 136 ? -17.729 7.841 19.536 1.00 92.94 136 ILE A N 1
ATOM 1102 C CA . ILE A 1 136 ? -17.276 7.723 20.929 1.00 92.94 136 ILE A CA 1
ATOM 1103 C C . ILE A 1 136 ? -17.586 9.008 21.693 1.00 92.94 136 ILE A C 1
ATOM 1105 O O . ILE A 1 136 ? -18.222 8.957 22.739 1.00 92.94 136 ILE A O 1
ATOM 1109 N N . ARG A 1 137 ? -17.234 10.174 21.143 1.00 90.81 137 ARG A N 1
ATOM 1110 C CA . ARG A 1 137 ? -17.507 11.467 21.790 1.00 90.81 137 ARG A CA 1
ATOM 1111 C C . ARG A 1 137 ? -18.990 11.729 22.033 1.00 90.81 137 ARG A C 1
ATOM 1113 O O . ARG A 1 137 ? -19.324 12.396 23.003 1.00 90.81 137 ARG A O 1
ATOM 1120 N N . LYS A 1 138 ? -19.868 11.252 21.147 1.00 90.88 138 LYS A N 1
ATOM 1121 C CA . LYS A 1 138 ? -21.321 11.379 21.312 1.00 90.88 138 LYS A CA 1
ATOM 1122 C C . LYS A 1 138 ? -21.863 10.423 22.379 1.00 90.88 138 LYS A C 1
ATOM 1124 O O . LYS A 1 138 ? -22.820 10.775 23.059 1.00 90.88 138 LYS A O 1
ATOM 1129 N N . ALA A 1 139 ? -21.295 9.221 22.482 1.00 88.81 139 ALA A N 1
ATOM 1130 C CA . ALA A 1 139 ? -21.735 8.193 23.423 1.00 88.81 139 ALA A CA 1
ATOM 1131 C C . ALA A 1 139 ? -21.212 8.417 24.851 1.00 88.81 139 ALA A C 1
ATOM 1133 O O . ALA A 1 139 ? -21.890 8.056 25.810 1.00 88.81 139 ALA A O 1
ATOM 1134 N N . GLN A 1 140 ? -20.031 9.020 24.996 1.00 85.81 140 GLN A N 1
ATOM 1135 C CA . GLN A 1 140 ? -19.456 9.356 26.294 1.00 85.81 140 GLN A CA 1
ATOM 1136 C C . GLN A 1 140 ? -20.241 10.499 26.949 1.00 85.81 140 GLN A C 1
ATOM 1138 O O . GLN A 1 140 ? -20.306 11.615 26.430 1.00 85.81 140 GLN A O 1
ATOM 1143 N N . VAL A 1 141 ? -20.822 10.231 28.118 1.00 65.19 141 VAL A N 1
ATOM 1144 C CA . VAL A 1 141 ? -21.428 11.268 28.963 1.00 65.19 141 VAL A CA 1
ATOM 1145 C C . VAL A 1 141 ? -20.282 12.016 29.648 1.00 65.19 141 VAL A C 1
ATOM 1147 O O . VAL A 1 141 ? -19.466 11.367 30.300 1.00 65.19 141 VAL A O 1
ATOM 1150 N N . PRO A 1 142 ? -20.159 13.350 29.535 1.00 57.81 142 PRO A N 1
ATOM 1151 C CA . PRO A 1 142 ? -19.064 14.050 30.183 1.00 57.81 142 PRO A CA 1
ATOM 1152 C C . PRO A 1 142 ? -19.400 14.295 31.659 1.00 57.81 142 PRO A C 1
ATOM 1154 O O . PRO A 1 142 ? -20.252 15.131 31.963 1.00 57.81 142 PRO A O 1
ATOM 1157 N N . PRO A 1 143 ? -18.648 13.692 32.589 1.00 56.91 143 PRO A N 1
ATOM 1158 C CA . PRO A 1 143 ? -18.235 14.477 33.734 1.00 56.91 143 PRO A CA 1
ATOM 1159 C C . PRO A 1 143 ? -16.715 14.423 33.870 1.00 56.91 143 PRO A C 1
ATOM 1161 O O . PRO A 1 143 ? -16.126 13.371 34.085 1.00 56.91 143 PRO A O 1
ATOM 1164 N N . ARG A 1 144 ? -16.118 15.619 33.775 1.00 58.06 144 ARG A N 1
ATOM 1165 C CA . ARG A 1 144 ? -14.710 15.951 34.038 1.00 58.06 144 ARG A CA 1
ATOM 1166 C C . ARG A 1 144 ? -13.703 15.373 33.028 1.00 58.06 144 ARG A C 1
ATOM 1168 O O . ARG A 1 144 ? -13.703 14.199 32.696 1.00 58.06 144 ARG A O 1
ATOM 1175 N N . ARG A 1 145 ? -12.828 16.253 32.526 1.00 57.47 145 ARG A N 1
ATOM 1176 C CA . ARG A 1 145 ? -11.679 15.901 31.677 1.00 57.47 145 ARG A CA 1
ATOM 1177 C C . ARG A 1 145 ? -10.513 15.516 32.597 1.00 57.47 145 ARG A C 1
ATOM 1179 O O . ARG A 1 145 ? -9.958 16.434 33.203 1.00 57.47 145 ARG A O 1
ATOM 1186 N N . PRO A 1 146 ? -10.151 14.235 32.751 1.00 56.06 146 PRO A N 1
ATOM 1187 C CA . PRO A 1 146 ? -8.968 13.862 33.504 1.00 56.06 146 PRO A CA 1
ATOM 1188 C C . PRO A 1 146 ? -7.725 14.249 32.701 1.00 56.06 146 PRO A C 1
ATOM 1190 O O . PRO A 1 146 ? -7.710 14.254 31.465 1.00 56.06 146 PRO A O 1
ATOM 1193 N N . THR A 1 147 ? -6.667 14.600 33.412 1.00 61.47 147 THR A N 1
ATOM 1194 C CA . THR A 1 147 ? -5.328 14.749 32.843 1.00 61.47 147 THR A CA 1
ATOM 1195 C C . THR A 1 147 ? -4.738 13.373 32.503 1.00 61.47 147 THR A C 1
ATOM 1197 O O . THR A 1 147 ? -5.131 12.356 33.072 1.00 61.47 147 THR A O 1
ATOM 1200 N N . MET A 1 148 ? -3.750 13.316 31.600 1.00 57.53 148 MET A N 1
ATOM 1201 C CA . MET A 1 148 ? -3.051 12.060 31.257 1.00 57.53 148 MET A CA 1
ATOM 1202 C C . MET A 1 148 ? -2.434 11.350 32.479 1.00 57.53 148 MET A C 1
ATOM 1204 O O . MET A 1 148 ? -2.335 10.126 32.489 1.00 57.53 148 MET A O 1
ATOM 1208 N N . ALA A 1 149 ? -2.039 12.106 33.511 1.00 55.62 149 ALA A N 1
ATOM 1209 C CA . ALA A 1 149 ? -1.501 11.571 34.763 1.00 55.62 149 ALA A CA 1
ATOM 1210 C C . ALA A 1 149 ? -2.586 10.927 35.649 1.00 55.62 149 ALA A C 1
ATOM 1212 O O . ALA A 1 149 ? -2.363 9.871 36.242 1.00 55.62 149 ALA A O 1
ATOM 1213 N N . GLU A 1 150 ? -3.780 11.527 35.708 1.00 56.59 150 GLU A N 1
ATOM 1214 C CA . GLU A 1 150 ? -4.938 10.949 36.404 1.00 56.59 150 GLU A CA 1
ATOM 1215 C C . GLU A 1 150 ? -5.431 9.673 35.700 1.00 56.59 150 GLU A C 1
ATOM 1217 O O . GLU A 1 150 ? -5.743 8.694 36.375 1.00 56.59 150 GLU A O 1
ATOM 1222 N N . ALA A 1 151 ? -5.420 9.638 34.360 1.00 58.03 151 ALA A N 1
ATOM 1223 C CA . ALA A 1 151 ? -5.784 8.447 33.589 1.00 58.03 151 ALA A CA 1
ATOM 1224 C C . ALA A 1 151 ? -4.848 7.252 33.869 1.00 58.03 151 ALA A C 1
ATOM 1226 O O . ALA A 1 151 ? -5.326 6.150 34.129 1.00 58.03 151 ALA A O 1
ATOM 1227 N N . HIS A 1 152 ? -3.531 7.482 33.898 1.00 58.34 152 HIS A N 1
ATOM 1228 C CA . HIS A 1 152 ? -2.520 6.467 34.240 1.00 58.34 152 HIS A CA 1
ATOM 1229 C C . HIS A 1 152 ? -2.705 5.879 35.642 1.00 58.34 152 HIS A C 1
ATOM 1231 O O . HIS A 1 152 ? -2.603 4.677 35.853 1.00 58.34 152 HIS A O 1
ATOM 1237 N N . THR A 1 153 ? -2.952 6.748 36.625 1.00 54.66 153 THR A N 1
ATOM 1238 C CA . THR A 1 153 ? -2.965 6.345 38.039 1.00 54.66 153 THR A CA 1
ATOM 1239 C C . THR A 1 153 ? -4.263 5.619 38.402 1.00 54.66 153 THR A C 1
ATOM 1241 O O . THR A 1 153 ? -4.294 4.813 39.330 1.00 54.66 153 THR A O 1
ATOM 1244 N N . ARG A 1 154 ? -5.349 5.902 37.672 1.00 57.84 154 ARG A N 1
ATOM 1245 C CA . ARG A 1 154 ? -6.694 5.395 37.965 1.00 57.84 154 ARG A CA 1
ATOM 1246 C C . ARG A 1 154 ? -7.073 4.156 37.157 1.00 57.84 154 ARG A C 1
ATOM 1248 O O . ARG A 1 154 ? -7.793 3.306 37.677 1.00 57.84 154 ARG A O 1
ATOM 1255 N N . PHE A 1 155 ? -6.584 4.025 35.924 1.00 62.47 155 PHE A N 1
ATOM 1256 C CA . PHE A 1 155 ? -6.906 2.900 35.049 1.00 62.47 155 PHE A CA 1
ATOM 1257 C C . PHE A 1 155 ? -5.703 1.964 34.902 1.00 62.47 155 PHE A C 1
ATOM 1259 O O . PHE A 1 155 ? -4.927 2.056 33.957 1.00 62.47 155 PHE A O 1
ATOM 1266 N N . ALA A 1 156 ? -5.577 1.013 35.831 1.00 70.88 156 ALA A N 1
ATOM 1267 C CA . ALA A 1 156 ? -4.682 -0.132 35.669 1.00 70.88 156 ALA A CA 1
ATOM 1268 C C . ALA A 1 156 ? -5.289 -1.113 34.648 1.00 70.88 156 ALA A C 1
ATOM 1270 O O . ALA A 1 156 ? -5.949 -2.092 35.020 1.00 70.88 156 ALA A O 1
ATOM 1271 N N . PHE A 1 157 ? -5.126 -0.807 33.359 1.00 81.94 157 PHE A N 1
ATOM 1272 C CA . PHE A 1 157 ? -5.669 -1.620 32.277 1.00 81.94 157 PHE A CA 1
ATOM 1273 C C . PHE A 1 157 ? -5.033 -3.014 32.262 1.00 81.94 157 PHE A C 1
ATOM 1275 O O . PHE A 1 157 ? -3.815 -3.183 32.214 1.00 81.94 157 PHE A O 1
ATOM 1282 N N . LEU A 1 158 ? -5.881 -4.037 32.270 1.00 88.12 158 LEU A N 1
ATOM 1283 C CA . LEU A 1 158 ? -5.475 -5.405 31.994 1.00 88.12 158 LEU A CA 1
ATOM 1284 C C . LEU A 1 158 ? -5.191 -5.545 30.495 1.00 88.12 158 LEU A C 1
ATOM 1286 O O . LEU A 1 158 ? -6.006 -5.133 29.669 1.00 88.12 158 LEU A O 1
ATOM 1290 N N . TRP A 1 159 ? -4.092 -6.211 30.135 1.00 91.44 159 TRP A N 1
ATOM 1291 C CA . TRP A 1 159 ? -3.900 -6.640 28.752 1.00 91.44 159 TRP A CA 1
ATOM 1292 C C . TRP A 1 159 ? -5.068 -7.541 28.317 1.00 91.44 159 TRP A C 1
ATOM 1294 O O . TRP A 1 159 ? -5.337 -8.561 28.959 1.00 91.44 159 TRP A O 1
ATOM 1304 N N . PRO A 1 160 ? -5.772 -7.191 27.229 1.00 93.81 160 PRO A N 1
ATOM 1305 C CA . PRO A 1 160 ? -7.065 -7.782 26.888 1.00 93.81 160 PRO A CA 1
ATOM 1306 C C . PRO A 1 160 ? -6.966 -9.197 26.320 1.00 93.81 160 PRO A C 1
ATOM 1308 O O . PRO A 1 160 ? -7.967 -9.894 26.188 1.00 93.81 160 PRO A O 1
ATOM 1311 N N . THR A 1 161 ? -5.769 -9.644 25.960 1.00 93.69 161 THR A N 1
ATOM 1312 C CA . THR A 1 161 ? -5.514 -11.023 25.559 1.00 93.69 161 THR A CA 1
ATOM 1313 C C . THR A 1 161 ? -4.060 -11.384 25.831 1.00 93.69 161 THR A C 1
ATOM 1315 O O . THR A 1 161 ? -3.204 -10.511 25.985 1.00 93.69 161 THR A O 1
ATOM 1318 N N . ARG A 1 162 ? -3.775 -12.685 25.882 1.00 91.31 162 ARG A N 1
ATOM 1319 C CA . ARG A 1 162 ? -2.408 -13.207 25.907 1.00 91.31 162 ARG A CA 1
ATOM 1320 C C . ARG A 1 162 ? -1.976 -13.507 24.477 1.00 91.31 162 ARG A C 1
ATOM 1322 O O . ARG A 1 162 ? -2.677 -14.219 23.756 1.00 91.31 162 ARG A O 1
ATOM 1329 N N . GLY A 1 163 ? -0.820 -12.992 24.082 1.00 91.56 163 GLY A N 1
ATOM 1330 C CA . GLY A 1 163 ? -0.295 -13.181 22.737 1.00 91.56 163 GLY A CA 1
ATOM 1331 C C . GLY A 1 163 ? 1.019 -12.451 22.509 1.00 91.56 163 GLY A C 1
ATOM 1332 O O . GLY A 1 163 ? 1.559 -11.816 23.416 1.00 91.56 163 GLY A O 1
ATOM 1333 N N . LEU A 1 164 ? 1.525 -12.557 21.285 1.00 92.88 164 LEU A N 1
ATOM 1334 C CA . LEU A 1 164 ? 2.737 -11.876 20.850 1.00 92.88 164 LEU A CA 1
ATOM 1335 C C . LEU A 1 164 ? 2.397 -10.456 20.399 1.00 92.88 164 LEU A C 1
ATOM 1337 O O . LEU A 1 164 ? 1.517 -10.256 19.563 1.00 92.88 164 LEU A O 1
ATOM 1341 N N . PHE A 1 165 ? 3.130 -9.469 20.901 1.00 91.56 165 PHE A N 1
ATOM 1342 C CA . PHE A 1 165 ? 3.053 -8.108 20.387 1.00 91.56 165 PHE A CA 1
ATOM 1343 C C . PHE A 1 165 ? 3.679 -8.052 18.988 1.00 91.56 165 PHE A C 1
ATOM 1345 O O . PHE A 1 165 ? 4.878 -8.273 18.834 1.00 91.56 165 PHE A O 1
ATOM 1352 N N . THR A 1 166 ? 2.869 -7.783 17.965 1.00 90.12 166 THR A N 1
ATOM 1353 C CA . THR A 1 166 ? 3.304 -7.819 16.554 1.00 90.12 166 THR A CA 1
ATOM 1354 C C . THR A 1 166 ? 3.368 -6.451 15.901 1.00 90.12 166 THR A C 1
ATOM 1356 O O . THR A 1 166 ? 4.145 -6.255 14.967 1.00 90.12 166 THR A O 1
ATOM 1359 N N . SER A 1 167 ? 2.587 -5.485 16.387 1.00 91.25 167 SER A N 1
ATOM 1360 C CA . SER A 1 167 ? 2.626 -4.125 15.862 1.00 91.25 167 SER A CA 1
ATOM 1361 C C . SER A 1 167 ? 2.314 -3.093 16.932 1.00 91.25 167 SER A C 1
ATOM 1363 O O . SER A 1 167 ? 1.389 -3.272 17.719 1.00 91.25 167 SER A O 1
ATOM 1365 N N . GLY A 1 168 ? 3.083 -2.004 16.941 1.00 93.19 168 GLY A N 1
ATOM 1366 C CA . GLY A 1 168 ? 2.910 -0.893 17.871 1.00 93.19 168 GLY A CA 1
ATOM 1367 C C . GLY A 1 168 ? 2.113 0.271 17.296 1.00 93.19 168 GLY A C 1
ATOM 1368 O O . GLY A 1 168 ? 1.872 0.341 16.089 1.00 93.19 168 GLY A O 1
ATOM 1369 N N . PHE A 1 169 ? 1.743 1.195 18.177 1.00 94.56 169 PHE A N 1
ATOM 1370 C CA . PHE A 1 169 ? 1.108 2.459 17.820 1.00 94.56 169 PHE A CA 1
ATOM 1371 C C . PHE A 1 169 ? 2.080 3.362 17.048 1.00 94.56 169 PHE A C 1
ATOM 1373 O O . PHE A 1 169 ? 3.257 3.451 17.398 1.00 94.56 169 PHE A O 1
ATOM 1380 N N . GLY A 1 170 ? 1.582 4.083 16.040 1.00 94.00 170 GLY A N 1
ATOM 1381 C CA . GLY A 1 170 ? 2.355 5.091 15.307 1.00 94.00 170 GLY A CA 1
ATOM 1382 C C . GLY A 1 170 ? 2.361 4.910 13.790 1.00 94.00 170 GLY A C 1
ATOM 1383 O O . GLY A 1 170 ? 1.696 4.035 13.234 1.00 94.00 170 GLY A O 1
ATOM 1384 N N . MET A 1 171 ? 3.090 5.788 13.098 1.00 93.12 171 MET A N 1
ATOM 1385 C CA . MET A 1 171 ? 3.195 5.752 11.638 1.00 93.12 171 MET A CA 1
ATOM 1386 C C . MET A 1 171 ? 3.948 4.505 11.183 1.00 93.12 171 MET A C 1
ATOM 1388 O O . MET A 1 171 ? 5.111 4.311 11.534 1.00 93.12 171 MET A O 1
ATOM 1392 N N . ARG A 1 172 ? 3.298 3.681 10.360 1.00 92.25 172 ARG A N 1
ATOM 1393 C CA . ARG A 1 172 ? 3.905 2.484 9.770 1.00 92.25 172 ARG A CA 1
ATOM 1394 C C . ARG A 1 172 ? 3.381 2.218 8.368 1.00 92.25 172 ARG A C 1
ATOM 1396 O O . ARG A 1 172 ? 2.376 2.782 7.938 1.00 92.25 172 ARG A O 1
ATOM 1403 N N . ARG A 1 173 ? 4.053 1.310 7.662 1.00 90.06 173 ARG A N 1
ATOM 1404 C CA . ARG A 1 173 ? 3.559 0.770 6.397 1.00 90.06 173 ARG A CA 1
ATOM 1405 C C . ARG A 1 173 ? 2.428 -0.229 6.675 1.00 90.06 173 ARG A C 1
ATOM 1407 O O . ARG A 1 173 ? 2.635 -1.221 7.372 1.00 90.06 173 ARG A O 1
ATOM 1414 N N . HIS A 1 174 ? 1.235 0.040 6.154 1.00 87.44 174 HIS A N 1
ATOM 1415 C CA . HIS A 1 174 ? 0.058 -0.807 6.311 1.00 87.44 174 HIS A CA 1
ATOM 1416 C C . HIS A 1 174 ? 0.277 -2.155 5.601 1.00 87.44 174 HIS A C 1
ATOM 1418 O O . HIS A 1 174 ? 0.626 -2.156 4.418 1.00 87.44 174 HIS A O 1
ATOM 1424 N N . PRO A 1 175 ? 0.047 -3.304 6.260 1.00 86.31 175 PRO A N 1
ATOM 1425 C CA . PRO A 1 175 ? 0.472 -4.607 5.749 1.00 86.31 175 PRO A CA 1
ATOM 1426 C C . PRO A 1 175 ? -0.316 -5.060 4.514 1.00 86.31 175 PRO A C 1
ATOM 1428 O O . PRO A 1 175 ? 0.262 -5.667 3.622 1.00 86.31 175 PRO A O 1
ATOM 1431 N N . LEU A 1 176 ? -1.609 -4.719 4.423 1.00 84.31 176 LEU A N 1
ATOM 1432 C CA . LEU A 1 176 ? -2.446 -5.078 3.265 1.00 84.31 176 LEU A CA 1
ATOM 1433 C C . LEU A 1 176 ? -2.228 -4.188 2.039 1.00 84.31 176 LEU A C 1
ATOM 1435 O O . LEU A 1 176 ? -2.414 -4.632 0.913 1.00 84.31 176 LEU A O 1
ATOM 1439 N N . PHE A 1 177 ? -1.876 -2.922 2.253 1.00 83.88 177 PHE A N 1
ATOM 1440 C CA . PHE A 1 177 ? -1.958 -1.896 1.209 1.00 83.88 177 PHE A CA 1
ATOM 1441 C C . PHE A 1 177 ? -0.602 -1.277 0.882 1.00 83.88 177 PHE A C 1
ATOM 1443 O O . PHE A 1 177 ? -0.488 -0.524 -0.073 1.00 83.88 177 PHE A O 1
ATOM 1450 N N . GLY A 1 178 ? 0.435 -1.535 1.681 1.00 85.06 178 GLY A N 1
ATOM 1451 C CA . GLY A 1 178 ? 1.778 -1.021 1.435 1.00 85.06 178 GLY A CA 1
ATOM 1452 C C . GLY A 1 178 ? 1.936 0.499 1.576 1.00 85.06 178 GLY A C 1
ATOM 1453 O O . GLY A 1 178 ? 3.013 0.998 1.255 1.00 85.06 178 GLY A O 1
ATOM 1454 N N . ILE A 1 179 ? 0.920 1.214 2.067 1.00 85.81 179 ILE A N 1
ATOM 1455 C CA . ILE A 1 179 ? 0.884 2.675 2.265 1.00 85.81 179 ILE A CA 1
ATOM 1456 C C . ILE A 1 179 ? 1.348 3.074 3.666 1.00 85.81 179 ILE A C 1
ATOM 1458 O O . ILE A 1 179 ? 1.167 2.316 4.614 1.00 85.81 179 ILE A O 1
ATOM 1462 N N . TRP A 1 180 ? 1.894 4.278 3.826 1.00 88.44 180 TRP A N 1
ATOM 1463 C CA . TRP A 1 180 ? 2.133 4.844 5.155 1.00 88.44 180 TRP A CA 1
ATOM 1464 C C . TRP A 1 180 ? 0.817 5.306 5.776 1.00 88.44 180 TRP A C 1
ATOM 1466 O O . TRP A 1 180 ? 0.110 6.127 5.197 1.00 88.44 180 TRP A O 1
ATOM 1476 N N . HIS A 1 181 ? 0.492 4.776 6.952 1.00 90.31 181 HIS A N 1
ATOM 1477 C CA . HIS A 1 181 ? -0.714 5.123 7.693 1.00 90.31 181 HIS A CA 1
ATOM 1478 C C . HIS A 1 181 ? -0.451 5.071 9.201 1.00 90.31 181 HIS A C 1
ATOM 1480 O O . HIS A 1 181 ? 0.426 4.336 9.668 1.00 90.31 181 HIS A O 1
ATOM 1486 N N . LEU A 1 182 ? -1.206 5.861 9.964 1.00 92.19 182 LEU A N 1
ATOM 1487 C CA . LEU A 1 182 ? -1.145 5.835 11.419 1.00 92.19 182 LEU A CA 1
ATOM 1488 C C . LEU A 1 182 ? -1.825 4.567 11.928 1.00 92.19 182 LEU A C 1
ATOM 1490 O O . LEU A 1 182 ? -3.022 4.379 11.743 1.00 92.19 182 LEU A O 1
ATOM 1494 N N . HIS A 1 183 ? -1.076 3.723 12.622 1.00 94.62 183 HIS A N 1
ATOM 1495 C CA . HIS A 1 183 ? -1.658 2.645 13.396 1.00 94.62 183 HIS A CA 1
ATOM 1496 C C . HIS A 1 183 ? -2.143 3.185 14.739 1.00 94.62 183 HIS A C 1
ATOM 1498 O O . HIS A 1 183 ? -1.339 3.597 15.574 1.00 94.62 183 HIS A O 1
ATOM 1504 N N . THR A 1 184 ? -3.459 3.213 14.924 1.00 94.50 184 THR A N 1
ATOM 1505 C CA . THR A 1 184 ? -4.135 3.866 16.054 1.00 94.50 184 THR A CA 1
ATOM 1506 C C . THR A 1 184 ? -4.182 3.020 17.330 1.00 94.50 184 THR A C 1
ATOM 1508 O O . THR A 1 184 ? -4.760 3.446 18.325 1.00 94.50 184 THR A O 1
ATOM 1511 N N . GLY A 1 185 ? -3.522 1.862 17.334 1.00 94.25 185 GLY A N 1
ATOM 1512 C CA . GLY A 1 185 ? -3.489 0.932 18.456 1.00 94.25 185 GLY A CA 1
ATOM 1513 C C . GLY A 1 185 ? -2.277 0.015 18.413 1.00 94.25 185 GLY A C 1
ATOM 1514 O O . GLY A 1 185 ? -1.244 0.344 17.832 1.00 94.25 185 GLY A O 1
ATOM 1515 N N . VAL A 1 186 ? -2.418 -1.149 19.034 1.00 95.56 186 VAL A N 1
ATOM 1516 C CA . VAL A 1 186 ? -1.422 -2.220 19.049 1.00 95.56 186 VAL A CA 1
ATOM 1517 C C . VAL A 1 186 ? -2.045 -3.525 18.579 1.00 95.56 186 VAL A C 1
ATOM 1519 O O . VAL A 1 186 ? -3.204 -3.800 18.876 1.00 95.56 186 VAL A O 1
ATOM 1522 N N . ASP A 1 187 ? -1.258 -4.340 17.884 1.00 96.50 187 ASP A N 1
ATOM 1523 C CA . ASP A 1 187 ? -1.703 -5.633 17.368 1.00 96.50 187 ASP A CA 1
ATOM 1524 C C . ASP A 1 187 ? -1.070 -6.764 18.181 1.00 96.50 187 ASP A C 1
ATOM 1526 O O . ASP A 1 187 ? 0.156 -6.938 18.202 1.00 96.50 187 ASP A O 1
ATOM 1530 N N . ILE A 1 188 ? -1.918 -7.557 18.831 1.00 96.75 188 ILE A N 1
ATOM 1531 C CA . ILE A 1 188 ? -1.530 -8.701 19.657 1.00 96.75 188 ILE A CA 1
ATOM 1532 C C . ILE A 1 188 ? -1.933 -9.976 18.916 1.00 96.75 188 ILE A C 1
ATOM 1534 O O . ILE A 1 188 ? -3.111 -10.340 18.869 1.00 96.75 188 ILE A O 1
ATOM 1538 N N . ALA A 1 189 ? -0.961 -10.659 18.318 1.00 96.56 189 ALA A N 1
ATOM 1539 C CA . ALA A 1 189 ? -1.198 -11.913 17.619 1.00 96.56 189 ALA A CA 1
ATOM 1540 C C . ALA A 1 189 ? -1.450 -13.043 18.616 1.00 96.56 189 ALA A C 1
ATOM 1542 O O . ALA A 1 189 ? -0.688 -13.260 19.561 1.00 96.56 189 ALA A O 1
ATOM 1543 N N . THR A 1 190 ? -2.534 -13.775 18.393 1.00 94.94 190 THR A N 1
ATOM 1544 C CA . THR A 1 190 ? -2.936 -14.911 19.219 1.00 94.94 190 THR A CA 1
ATOM 1545 C C . THR A 1 190 ? -3.864 -15.820 18.418 1.00 94.94 190 THR A C 1
ATOM 1547 O O . THR A 1 190 ? -4.261 -15.492 17.298 1.00 94.94 190 THR A O 1
ATOM 1550 N N . ALA A 1 191 ? -4.183 -16.992 18.960 1.00 96.69 191 ALA A N 1
ATOM 1551 C CA . ALA A 1 191 ? -4.981 -17.983 18.253 1.00 96.69 191 ALA A CA 1
ATOM 1552 C C . ALA A 1 191 ? -6.387 -17.455 17.921 1.00 96.69 191 ALA A C 1
ATOM 1554 O O . ALA A 1 191 ? -7.018 -16.749 18.714 1.00 96.69 191 ALA A O 1
ATOM 1555 N N . TRP A 1 192 ? -6.911 -17.853 16.758 1.00 97.56 192 TRP A N 1
ATOM 1556 C CA . TRP A 1 192 ? -8.311 -17.611 16.415 1.00 97.56 192 TRP A CA 1
ATOM 1557 C C . TRP A 1 192 ? -9.228 -18.141 17.524 1.00 97.56 192 TRP A C 1
ATOM 1559 O O . TRP A 1 192 ? -9.039 -19.245 18.031 1.00 97.56 192 TRP A O 1
ATOM 1569 N N . GLY A 1 193 ? -10.242 -17.362 17.897 1.00 97.44 193 GLY A N 1
ATOM 1570 C CA . GLY A 1 193 ? -11.204 -17.752 18.923 1.00 97.44 193 GLY A CA 1
ATOM 1571 C C . GLY A 1 193 ? -10.735 -17.521 20.364 1.00 97.44 193 GLY A C 1
ATOM 1572 O O . GLY A 1 193 ? -11.554 -17.680 21.278 1.00 97.44 193 GLY A O 1
ATOM 1573 N N . ALA A 1 194 ? -9.471 -17.127 20.582 1.00 97.69 194 ALA A N 1
ATOM 1574 C CA . ALA A 1 194 ? -8.956 -16.788 21.907 1.00 97.69 194 ALA A CA 1
ATOM 1575 C C . ALA A 1 194 ? -9.831 -15.709 22.572 1.00 97.69 194 ALA A C 1
ATOM 1577 O O . ALA A 1 194 ? -10.329 -14.814 21.878 1.00 97.69 194 ALA A O 1
ATOM 1578 N N . PRO A 1 195 ? -10.064 -15.789 23.894 1.00 97.81 195 PRO A N 1
ATOM 1579 C CA . PRO A 1 195 ? -10.908 -14.824 24.584 1.00 97.81 195 PRO A CA 1
ATOM 1580 C C . PRO A 1 195 ? -10.275 -13.429 24.553 1.00 97.81 195 PRO A C 1
ATOM 1582 O O . PRO A 1 195 ? -9.068 -13.277 24.746 1.00 97.81 195 PRO A O 1
ATOM 1585 N N . VAL A 1 196 ? -11.114 -12.421 24.326 1.00 98.38 196 VAL A N 1
ATOM 1586 C CA . VAL A 1 196 ? -10.765 -11.004 24.456 1.00 98.38 196 VAL A CA 1
ATOM 1587 C C . VAL A 1 196 ? -11.477 -10.461 25.681 1.00 98.38 196 VAL A C 1
ATOM 1589 O O . VAL A 1 196 ? -12.699 -10.565 25.780 1.00 98.38 196 VAL A O 1
ATOM 1592 N N . LEU A 1 197 ? -10.707 -9.932 26.621 1.00 98.25 197 LEU A N 1
ATOM 1593 C CA . LEU A 1 197 ? -11.148 -9.501 27.939 1.00 98.25 197 LEU A CA 1
ATOM 1594 C C . LEU A 1 197 ? -11.232 -7.975 28.004 1.00 98.25 197 LEU A C 1
ATOM 1596 O O . LEU A 1 197 ? -10.377 -7.286 27.452 1.00 98.25 197 LEU A O 1
ATOM 1600 N N . ALA A 1 198 ? -12.221 -7.453 28.727 1.00 97.69 198 ALA A N 1
ATOM 1601 C CA . ALA A 1 198 ? -12.313 -6.032 29.033 1.00 97.69 198 ALA A CA 1
ATOM 1602 C C . ALA A 1 198 ? -11.095 -5.584 29.859 1.00 97.69 198 ALA A C 1
ATOM 1604 O O . ALA A 1 198 ? -10.825 -6.120 30.938 1.00 97.69 198 ALA A O 1
ATOM 1605 N N . ALA A 1 199 ? -10.368 -4.589 29.358 1.00 95.31 199 ALA A N 1
ATOM 1606 C CA . ALA A 1 199 ? -9.164 -4.058 29.986 1.00 95.31 199 ALA A CA 1
ATOM 1607 C C . ALA A 1 199 ? -9.458 -3.344 31.319 1.00 95.31 199 ALA A C 1
ATOM 1609 O O . ALA A 1 199 ? -8.627 -3.360 32.222 1.00 95.31 199 ALA A O 1
ATOM 1610 N N . ALA A 1 200 ? -10.649 -2.763 31.468 1.00 93.81 200 ALA A N 1
ATOM 1611 C CA . ALA A 1 200 ? -11.169 -2.185 32.706 1.00 93.81 200 ALA A CA 1
ATOM 1612 C C . ALA A 1 200 ? -12.699 -2.331 32.750 1.00 93.81 200 ALA A C 1
ATOM 1614 O O . ALA A 1 200 ? -13.320 -2.673 31.741 1.00 93.81 200 ALA A O 1
ATOM 1615 N N . GLU A 1 201 ? -13.308 -2.101 33.912 1.00 93.44 201 GLU A N 1
ATOM 1616 C CA . GLU A 1 201 ? -14.762 -2.005 34.032 1.00 93.44 201 GLU A CA 1
ATOM 1617 C C . GLU A 1 201 ? -15.330 -0.796 33.278 1.00 93.44 201 GLU A C 1
ATOM 1619 O O . GLU A 1 201 ? -14.664 0.228 33.135 1.00 93.44 201 GLU A O 1
ATOM 1624 N N . GLY A 1 202 ? -16.555 -0.911 32.775 1.00 94.62 202 GLY A N 1
ATOM 1625 C CA . GLY A 1 202 ? -17.206 0.169 32.042 1.00 94.62 202 GLY A CA 1
ATOM 1626 C C . GLY A 1 202 ? -18.455 -0.283 31.300 1.00 94.62 202 GLY A C 1
ATOM 1627 O O . GLY A 1 202 ? -18.877 -1.433 31.411 1.00 94.62 202 GLY A O 1
ATOM 1628 N N . ARG A 1 203 ? -19.010 0.618 30.490 1.00 96.25 203 ARG A N 1
ATOM 1629 C CA . ARG A 1 203 ? -20.198 0.364 29.672 1.00 96.25 203 ARG A CA 1
ATOM 1630 C C . ARG A 1 203 ? -19.816 0.179 28.211 1.00 96.25 203 ARG A C 1
ATOM 1632 O O . ARG A 1 203 ? -19.110 1.001 27.633 1.00 96.25 203 ARG A O 1
ATOM 1639 N N . VAL A 1 204 ? -20.329 -0.865 27.573 1.00 98.06 204 VAL A N 1
ATOM 1640 C CA . VAL A 1 204 ? -20.180 -1.072 26.130 1.00 98.06 204 VAL A CA 1
ATOM 1641 C C . VAL A 1 204 ? -20.969 0.006 25.389 1.00 98.06 204 VAL A C 1
ATOM 1643 O O . VAL A 1 204 ? -22.197 0.041 25.449 1.00 98.06 204 VAL A O 1
ATOM 1646 N N . ILE A 1 205 ? -20.274 0.879 24.663 1.00 97.12 205 ILE A N 1
ATOM 1647 C CA . ILE A 1 205 ? -20.894 1.948 23.863 1.00 97.12 205 ILE A CA 1
ATOM 1648 C C . ILE A 1 205 ? -21.102 1.547 22.403 1.00 97.12 205 ILE A C 1
ATOM 1650 O O . ILE A 1 205 ? -21.904 2.163 21.704 1.00 97.12 205 ILE A O 1
ATOM 1654 N N . TYR A 1 206 ? -20.410 0.506 21.937 1.00 98.19 206 TYR A N 1
ATOM 1655 C CA . TYR A 1 206 ? -20.614 -0.057 20.608 1.00 98.19 206 TYR A CA 1
ATOM 1656 C C . TYR A 1 206 ? -20.152 -1.515 20.542 1.00 98.19 206 TYR A C 1
ATOM 1658 O O . TYR A 1 206 ? -19.098 -1.861 21.070 1.00 98.19 206 TYR A O 1
ATOM 1666 N N . ALA A 1 207 ? -20.919 -2.358 19.852 1.00 98.38 207 ALA A N 1
ATOM 1667 C CA . ALA A 1 207 ? -20.546 -3.729 19.525 1.00 98.38 207 ALA A CA 1
ATOM 1668 C C . ALA A 1 207 ? -21.122 -4.077 18.145 1.00 98.38 207 ALA A C 1
ATOM 1670 O O . ALA A 1 207 ? -22.338 -4.165 17.981 1.00 98.38 207 ALA A O 1
ATOM 1671 N N . GLY A 1 208 ? -20.271 -4.225 17.131 1.00 98.25 208 GLY A N 1
ATOM 1672 C CA . GLY A 1 208 ? -20.735 -4.368 15.749 1.00 98.25 208 GLY A CA 1
ATOM 1673 C C . GLY A 1 208 ? -19.621 -4.266 14.715 1.00 98.25 208 GLY A C 1
ATOM 1674 O O . GLY A 1 208 ? -18.444 -4.249 15.063 1.00 98.25 208 GLY A O 1
ATOM 1675 N N . TRP A 1 209 ? -19.987 -4.218 13.433 1.00 97.88 209 TRP A N 1
ATOM 1676 C CA . TRP A 1 209 ? -19.031 -4.046 12.335 1.00 97.88 209 TRP A CA 1
ATOM 1677 C C . TRP A 1 209 ? -18.732 -2.566 12.077 1.00 97.88 209 TRP A C 1
ATOM 1679 O O . TRP A 1 209 ? -19.647 -1.802 11.775 1.00 97.88 209 TRP A O 1
ATOM 1689 N N . PHE A 1 210 ? -17.455 -2.179 12.101 1.00 96.62 210 PHE A N 1
ATOM 1690 C CA . PHE A 1 210 ? -17.021 -0.796 11.913 1.00 96.62 210 PHE A CA 1
ATOM 1691 C C . PHE A 1 210 ? -15.919 -0.678 10.848 1.00 96.62 210 PHE A C 1
ATOM 1693 O O . PHE A 1 210 ? -14.724 -0.662 11.148 1.00 96.62 210 PHE A O 1
ATOM 1700 N N . GLY A 1 211 ? -16.327 -0.590 9.578 1.00 94.25 211 GLY A N 1
ATOM 1701 C CA . GLY A 1 211 ? -15.421 -0.365 8.446 1.00 94.25 211 GLY A CA 1
ATOM 1702 C C . GLY A 1 211 ? -14.199 -1.294 8.445 1.00 94.25 211 GLY A C 1
ATOM 1703 O O . GLY A 1 211 ? -14.323 -2.508 8.625 1.00 94.25 211 GLY A O 1
ATOM 1704 N N . GLY A 1 212 ? -13.011 -0.707 8.277 1.00 92.75 212 GLY A N 1
ATOM 1705 C CA . GLY A 1 212 ? -11.727 -1.416 8.252 1.00 92.75 212 GLY A CA 1
ATOM 1706 C C . GLY A 1 212 ? -11.341 -2.115 9.564 1.00 92.75 212 GLY A C 1
ATOM 1707 O O . GLY A 1 212 ? -10.541 -3.045 9.527 1.00 92.75 212 GLY A O 1
ATOM 1708 N N . TYR A 1 213 ? -11.936 -1.759 10.707 1.00 96.31 213 TYR A N 1
ATOM 1709 C CA . TYR A 1 213 ? -11.678 -2.447 11.979 1.00 96.31 213 TYR A CA 1
ATOM 1710 C C . TYR A 1 213 ? -12.360 -3.826 12.066 1.00 96.31 213 TYR A C 1
ATOM 1712 O O . TYR A 1 213 ? -12.018 -4.646 12.922 1.00 96.31 213 TYR A O 1
ATOM 1720 N N . GLY A 1 214 ? -13.322 -4.107 11.179 1.00 97.62 214 GLY A N 1
ATOM 1721 C CA . GLY A 1 214 ? -14.121 -5.330 11.222 1.00 97.62 214 GLY A CA 1
ATOM 1722 C C . GLY A 1 214 ? -15.098 -5.328 12.395 1.00 97.62 214 GLY A C 1
ATOM 1723 O O . GLY A 1 214 ? -15.673 -4.289 12.717 1.00 97.62 214 GLY A O 1
ATOM 1724 N N . LYS A 1 215 ? -15.317 -6.483 13.036 1.00 98.50 215 LYS A N 1
ATOM 1725 C CA . LYS A 1 215 ? -16.136 -6.536 14.252 1.00 98.50 215 LYS A CA 1
ATOM 1726 C C . LYS A 1 215 ? -15.348 -5.959 15.417 1.00 98.50 215 LYS A C 1
ATOM 1728 O O . LYS A 1 215 ? -14.248 -6.433 15.710 1.00 98.50 215 LYS A O 1
ATOM 1733 N N . ILE A 1 216 ? -15.939 -4.981 16.088 1.00 98.56 216 ILE A N 1
ATOM 1734 C CA . ILE A 1 216 ? -15.341 -4.313 17.231 1.00 98.56 216 ILE A CA 1
ATOM 1735 C C . ILE A 1 216 ? -16.255 -4.344 18.451 1.00 98.56 216 ILE A C 1
ATOM 1737 O O . ILE A 1 216 ? -17.480 -4.407 18.324 1.00 98.56 216 ILE A O 1
ATOM 1741 N N . VAL A 1 217 ? -15.638 -4.222 19.621 1.00 98.75 217 VAL A N 1
ATOM 1742 C CA . VAL A 1 217 ? -16.281 -3.770 20.859 1.00 98.75 217 VAL A CA 1
ATOM 1743 C C . VAL A 1 217 ? -15.609 -2.465 21.274 1.00 98.75 217 VAL A C 1
ATOM 1745 O O . VAL A 1 217 ? -14.391 -2.342 21.165 1.00 98.75 217 VAL A O 1
ATOM 1748 N N . VAL A 1 218 ? -16.388 -1.497 21.747 1.00 98.31 218 VAL A N 1
ATOM 1749 C CA . VAL A 1 218 ? -15.883 -0.264 22.356 1.00 98.31 218 VAL A CA 1
ATOM 1750 C C . VAL A 1 218 ? -16.503 -0.112 23.736 1.00 98.31 218 VAL A C 1
ATOM 1752 O O . VAL A 1 218 ? -17.728 -0.144 23.868 1.00 98.31 218 VAL A O 1
ATOM 1755 N N . ILE A 1 219 ? -15.660 0.051 24.752 1.00 97.69 219 ILE A N 1
ATOM 1756 C CA . ILE A 1 219 ? -16.071 0.201 26.150 1.00 97.69 219 ILE A CA 1
ATOM 1757 C C . ILE A 1 219 ? -15.704 1.608 26.607 1.00 97.69 219 ILE A C 1
ATOM 1759 O O . ILE A 1 219 ? -14.554 2.021 26.464 1.00 97.69 219 ILE A O 1
ATOM 1763 N N . ASP A 1 220 ? -16.679 2.333 27.145 1.00 95.50 220 ASP A N 1
ATOM 1764 C CA . ASP A 1 220 ? -16.466 3.579 27.871 1.00 95.50 220 ASP A CA 1
ATOM 1765 C C . ASP A 1 220 ? -16.19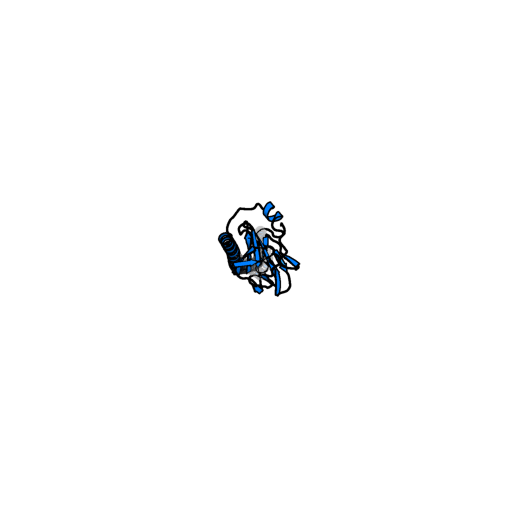9 3.274 29.345 1.00 95.50 220 ASP A C 1
ATOM 1767 O O . ASP A 1 220 ? -16.999 2.615 30.010 1.00 95.50 220 ASP A O 1
ATOM 1771 N N . HIS A 1 221 ? -15.069 3.759 29.845 1.00 92.94 221 HIS A N 1
ATOM 1772 C CA . HIS A 1 221 ? -14.639 3.589 31.232 1.00 92.94 221 HIS A CA 1
ATOM 1773 C C . HIS A 1 221 ? -14.943 4.831 32.084 1.00 92.94 221 HIS A C 1
ATOM 1775 O O . HIS A 1 221 ? -14.618 4.866 33.270 1.00 92.94 221 HIS A O 1
ATOM 1781 N N . GLY A 1 222 ? -15.575 5.848 31.486 1.00 87.44 222 GLY A N 1
ATOM 1782 C CA . GLY A 1 222 ? -15.828 7.136 32.114 1.00 87.44 222 GLY A CA 1
ATOM 1783 C C . GLY A 1 222 ? -14.646 8.094 31.981 1.00 87.44 222 GLY A C 1
ATOM 1784 O O . GLY A 1 222 ? -13.567 7.739 31.509 1.00 87.44 222 GLY A O 1
ATOM 1785 N N . GLU A 1 223 ? -14.870 9.354 32.364 1.00 83.50 223 GLU A N 1
ATOM 1786 C CA . GLU A 1 223 ? -13.850 10.418 32.330 1.00 83.50 223 GLU A CA 1
ATOM 1787 C C . GLU A 1 223 ? -13.202 10.579 30.934 1.00 83.50 223 GLU A C 1
ATOM 1789 O O . GLU A 1 223 ? -12.031 10.911 30.782 1.00 83.50 223 GLU A O 1
ATOM 1794 N N . GLY A 1 224 ? -13.956 10.299 29.868 1.00 85.50 224 GLY A N 1
ATOM 1795 C CA . GLY A 1 224 ? -13.455 10.356 28.494 1.00 85.50 224 GLY A CA 1
ATOM 1796 C C . GLY A 1 224 ? -12.514 9.209 28.102 1.00 85.50 224 GLY A C 1
ATOM 1797 O O . GLY A 1 224 ? -12.046 9.193 26.961 1.00 85.50 224 GLY A O 1
ATOM 1798 N N . MET A 1 225 ? -12.258 8.231 28.973 1.00 90.69 225 MET A N 1
ATOM 1799 C CA . MET A 1 225 ? -11.449 7.051 28.664 1.00 90.69 225 MET A CA 1
ATOM 1800 C C . MET A 1 225 ? -12.288 5.973 27.989 1.00 90.69 225 MET A C 1
ATOM 1802 O O . MET A 1 225 ? -13.358 5.607 28.462 1.00 90.69 225 MET A O 1
ATOM 1806 N N . SER A 1 226 ? -11.786 5.417 26.893 1.00 94.81 226 SER A N 1
ATOM 1807 C CA . SER A 1 226 ? -12.412 4.265 26.241 1.00 94.81 226 SER A CA 1
ATOM 1808 C C . SER A 1 226 ? -11.372 3.301 25.697 1.00 94.81 226 SER A C 1
ATOM 1810 O O . SER A 1 226 ? -10.234 3.683 25.421 1.00 94.81 226 SER A O 1
ATOM 1812 N N . THR A 1 227 ? -11.764 2.042 25.544 1.00 97.06 227 THR A N 1
ATOM 1813 C CA . THR A 1 227 ? -10.951 1.019 24.884 1.00 97.06 227 THR A CA 1
ATOM 1814 C C . THR A 1 227 ? -11.687 0.436 23.692 1.00 97.06 227 THR A C 1
ATOM 1816 O O . THR A 1 227 ? -12.911 0.293 23.718 1.00 97.06 227 THR A O 1
ATOM 1819 N N . LEU A 1 228 ? -10.937 0.106 22.641 1.00 98.19 228 LEU A N 1
ATOM 1820 C CA . LEU A 1 228 ? -11.450 -0.568 21.451 1.00 98.19 228 LEU A CA 1
ATOM 1821 C C . LEU A 1 228 ? -10.772 -1.923 21.283 1.00 98.19 228 LEU A C 1
ATOM 1823 O O . LEU A 1 228 ? -9.556 -2.044 21.419 1.00 98.19 228 LEU A O 1
ATOM 1827 N N . TYR A 1 229 ? -11.576 -2.919 20.924 1.00 98.38 229 TYR A N 1
ATOM 1828 C CA . TYR A 1 229 ? -11.166 -4.292 20.651 1.00 98.38 229 TYR A CA 1
ATOM 1829 C C . TYR A 1 229 ? -11.600 -4.633 19.231 1.00 98.38 229 TYR A C 1
ATOM 1831 O O . TYR A 1 229 ? -12.795 -4.774 18.987 1.00 98.38 229 TYR A O 1
ATOM 1839 N N . GLY A 1 230 ? -10.658 -4.714 18.295 1.00 98.00 230 GLY A N 1
ATOM 1840 C CA . GLY A 1 230 ? -10.918 -4.884 16.868 1.00 98.00 230 GLY A CA 1
ATOM 1841 C C . GLY A 1 230 ? -10.598 -6.270 16.317 1.00 98.00 230 GLY A C 1
ATOM 1842 O O . GLY A 1 230 ? -10.028 -7.122 16.999 1.00 98.00 230 GLY A O 1
ATOM 1843 N N . HIS A 1 231 ? -10.967 -6.476 15.050 1.00 98.12 231 HIS A N 1
ATOM 1844 C CA . HIS A 1 231 ? -10.765 -7.714 14.290 1.00 98.12 231 HIS A CA 1
ATOM 1845 C C . HIS A 1 231 ? -11.390 -8.975 14.918 1.00 98.12 231 HIS A C 1
ATOM 1847 O O . HIS A 1 231 ? -10.915 -10.090 14.701 1.00 98.12 231 HIS A O 1
ATOM 1853 N N . LEU A 1 232 ? -12.481 -8.828 15.673 1.00 98.62 232 LEU A N 1
ATOM 1854 C CA . LEU A 1 232 ? -13.091 -9.926 16.423 1.00 98.62 232 LEU A CA 1
ATOM 1855 C C . LEU A 1 232 ? -13.806 -10.939 15.508 1.00 98.62 232 LEU A C 1
ATOM 1857 O O . LEU A 1 232 ? -14.466 -10.583 14.536 1.00 98.62 232 LEU A O 1
ATOM 1861 N N . SER A 1 233 ? -13.753 -12.229 15.844 1.00 98.38 233 SER A N 1
ATOM 1862 C CA . SER A 1 233 ? -14.533 -13.267 15.147 1.00 98.38 233 SER A CA 1
ATOM 1863 C C . SER A 1 233 ? -15.989 -13.299 15.626 1.00 98.38 233 SER A C 1
ATOM 1865 O O . SER A 1 233 ? -16.915 -13.432 14.815 1.00 98.38 233 SER A O 1
ATOM 1867 N N . SER A 1 234 ? -16.206 -13.102 16.928 1.00 98.00 234 SER A N 1
ATOM 1868 C CA . SER A 1 234 ? -17.521 -13.047 17.574 1.00 98.00 234 SER A CA 1
ATOM 1869 C C . SER A 1 234 ? -17.569 -11.987 18.673 1.00 98.00 234 SER A C 1
ATOM 1871 O O . SER A 1 234 ? -16.579 -11.777 19.377 1.00 98.00 234 SER A O 1
ATOM 1873 N N . LEU A 1 235 ? -18.744 -11.389 18.856 1.00 98.56 235 LEU A N 1
ATOM 1874 C CA . LEU A 1 235 ? -19.058 -10.456 19.937 1.00 98.56 235 LEU A CA 1
ATOM 1875 C C . LEU A 1 235 ? -19.775 -11.233 21.048 1.00 98.56 235 LEU A C 1
ATOM 1877 O O . LEU A 1 235 ? -20.664 -12.026 20.744 1.00 98.56 235 LEU A O 1
ATOM 1881 N N . LEU A 1 236 ? -19.365 -11.046 22.303 1.00 98.50 236 LEU A N 1
ATOM 1882 C CA . LEU A 1 236 ? -19.981 -11.697 23.472 1.00 98.50 236 LEU A CA 1
ATOM 1883 C C . LEU A 1 236 ? -20.810 -10.723 24.321 1.00 98.50 236 LEU A C 1
ATOM 1885 O O . LEU A 1 236 ? -21.372 -11.124 25.333 1.00 98.50 236 LEU A O 1
ATOM 1889 N N . VAL A 1 237 ? -20.860 -9.458 23.908 1.00 98.44 237 VAL A N 1
ATOM 1890 C CA . VAL A 1 237 ? -21.584 -8.359 24.552 1.00 98.44 237 VAL A CA 1
ATOM 1891 C C . VAL A 1 237 ? -22.280 -7.515 23.489 1.00 98.44 237 VAL A C 1
ATOM 1893 O O . VAL A 1 237 ? -21.901 -7.551 22.311 1.00 98.44 237 VAL A O 1
ATOM 1896 N N . VAL A 1 238 ? -23.276 -6.742 23.907 1.00 98.31 238 VAL A N 1
ATOM 1897 C CA . VAL A 1 238 ? -24.007 -5.784 23.072 1.00 98.31 238 VAL A CA 1
ATOM 1898 C C . VAL A 1 238 ? -23.881 -4.365 23.628 1.00 98.31 238 VAL A C 1
ATOM 1900 O O . VAL A 1 238 ? -23.462 -4.150 24.764 1.00 98.31 238 VAL A O 1
ATOM 1903 N N . ALA A 1 239 ? -24.213 -3.363 22.810 1.00 97.31 239 ALA A N 1
ATOM 1904 C CA . ALA A 1 239 ? -24.221 -1.977 23.269 1.00 97.31 239 ALA A CA 1
ATOM 1905 C C . ALA A 1 239 ? -25.216 -1.792 24.427 1.00 97.31 239 ALA A C 1
ATOM 1907 O O . ALA A 1 239 ? -26.355 -2.249 24.354 1.00 97.31 239 ALA A O 1
ATOM 1908 N N . GLY A 1 240 ? -24.778 -1.097 25.474 1.00 96.00 240 GLY A N 1
ATOM 1909 C CA . GLY A 1 240 ? -25.525 -0.892 26.710 1.00 96.00 240 GLY A CA 1
ATOM 1910 C C . GLY A 1 240 ? -25.081 -1.787 27.868 1.00 96.00 240 GLY A C 1
ATOM 1911 O O . GLY A 1 240 ? -25.324 -1.398 29.010 1.00 96.00 240 GLY A O 1
ATOM 1912 N N . ASP A 1 241 ? -24.395 -2.904 27.610 1.00 98.00 241 ASP A N 1
ATOM 1913 C CA . ASP A 1 241 ? -23.938 -3.824 28.659 1.00 98.00 241 ASP A CA 1
ATOM 1914 C C . ASP A 1 241 ? -22.916 -3.166 29.600 1.00 98.00 241 ASP A C 1
ATOM 1916 O O . ASP A 1 241 ? -22.005 -2.464 29.159 1.00 98.00 241 ASP A O 1
ATOM 1920 N N . GLU A 1 242 ? -23.037 -3.434 30.900 1.00 97.50 242 GLU A N 1
ATOM 1921 C CA . GLU A 1 242 ? -21.996 -3.147 31.894 1.00 97.50 242 GLU A CA 1
ATOM 1922 C C . GLU A 1 242 ? -21.041 -4.340 31.969 1.00 97.50 242 GLU A C 1
ATOM 1924 O O . GLU A 1 242 ? -21.472 -5.490 32.101 1.00 97.50 242 GLU A O 1
ATOM 1929 N N . VAL A 1 243 ? -19.738 -4.082 31.911 1.00 96.94 243 VAL A N 1
ATOM 1930 C CA . VAL A 1 243 ? -18.707 -5.121 31.946 1.00 96.94 243 VAL A CA 1
ATOM 1931 C C . VAL A 1 243 ? -17.697 -4.848 33.047 1.00 96.94 243 VAL A C 1
ATOM 1933 O O . VAL A 1 243 ? -17.378 -3.703 33.364 1.00 96.94 243 VAL A O 1
ATOM 1936 N N . ARG A 1 244 ? -17.174 -5.916 33.650 1.00 95.94 244 ARG A N 1
ATOM 1937 C CA . ARG A 1 244 ? -16.112 -5.837 34.663 1.00 95.94 244 ARG A CA 1
ATOM 1938 C C . ARG A 1 244 ? -14.741 -6.035 34.031 1.00 95.94 244 ARG A C 1
ATOM 1940 O O . ARG A 1 244 ? -14.613 -6.742 33.033 1.00 95.94 244 ARG A O 1
ATOM 1947 N N . ARG A 1 245 ? -13.694 -5.497 34.661 1.00 94.81 245 ARG A N 1
ATOM 1948 C CA . ARG A 1 245 ? -12.309 -5.797 34.275 1.00 94.81 245 ARG A CA 1
ATOM 1949 C C . ARG A 1 245 ? -12.078 -7.311 34.210 1.00 94.81 245 ARG A C 1
ATOM 1951 O O . ARG A 1 245 ? -12.396 -8.034 35.152 1.00 94.81 245 ARG A O 1
ATOM 1958 N N . GLY A 1 246 ? -11.513 -7.786 33.103 1.00 95.62 246 GLY A N 1
ATOM 1959 C CA . GLY A 1 246 ? -11.251 -9.204 32.852 1.00 95.62 246 GLY A CA 1
ATOM 1960 C C . GLY A 1 246 ? -12.449 -10.005 32.329 1.00 95.62 246 GLY A C 1
ATOM 1961 O O . GLY A 1 246 ? -12.289 -11.187 32.035 1.00 95.62 246 GLY A O 1
ATOM 1962 N N . GLN A 1 247 ? -13.633 -9.402 32.181 1.00 97.81 247 GLN A N 1
ATOM 1963 C CA . GLN A 1 247 ? -14.794 -10.073 31.594 1.00 97.81 247 GLN A CA 1
ATOM 1964 C C . GLN A 1 247 ? -14.573 -10.319 30.092 1.00 97.81 247 GLN A C 1
ATOM 1966 O O . GLN A 1 247 ? -14.189 -9.385 29.386 1.00 97.81 247 GLN A O 1
ATOM 1971 N N . PRO A 1 248 ? -14.832 -11.531 29.565 1.00 98.19 248 PRO A N 1
ATOM 1972 C CA . PRO A 1 248 ? -14.803 -11.773 28.127 1.00 98.19 248 PRO A CA 1
ATOM 1973 C C . PRO A 1 248 ? -15.853 -10.935 27.388 1.00 98.19 248 PRO A C 1
ATOM 1975 O O . PRO A 1 248 ? -17.039 -11.009 27.697 1.00 98.19 248 PRO A O 1
ATOM 1978 N N . VAL A 1 249 ? -15.417 -10.173 26.386 1.00 98.50 249 VAL A N 1
ATOM 1979 C CA . VAL A 1 249 ? -16.272 -9.306 25.551 1.00 98.50 249 VAL A CA 1
ATOM 1980 C C . VAL A 1 249 ? -16.315 -9.742 24.089 1.00 98.50 249 VAL A C 1
ATOM 1982 O O . VAL A 1 249 ? -17.214 -9.375 23.335 1.00 98.50 249 VAL A O 1
ATOM 1985 N N . GLY A 1 250 ? -15.372 -10.580 23.672 1.00 98.31 250 GLY A N 1
ATOM 1986 C CA . GLY A 1 250 ? -15.288 -11.053 22.301 1.00 98.31 250 GLY A CA 1
ATOM 1987 C C . GLY A 1 250 ? -14.330 -12.220 22.152 1.00 98.31 250 GLY A C 1
ATOM 1988 O O . GLY A 1 250 ? -13.762 -12.728 23.123 1.00 98.31 250 GLY A O 1
ATOM 1989 N N . ARG A 1 251 ? -14.139 -12.633 20.902 1.00 98.50 251 ARG A N 1
ATOM 1990 C CA . ARG A 1 251 ? -13.119 -13.611 20.523 1.00 98.50 251 ARG A CA 1
ATOM 1991 C C . ARG A 1 251 ? -12.251 -13.072 19.407 1.00 98.50 251 ARG A C 1
ATOM 1993 O O . ARG A 1 251 ? -12.755 -12.429 18.489 1.00 98.50 251 ARG A O 1
ATOM 2000 N N . VAL A 1 252 ? -10.964 -13.387 19.464 1.00 98.50 252 VAL A N 1
ATOM 2001 C CA . VAL A 1 252 ? -9.995 -13.012 18.433 1.00 98.50 252 VAL A CA 1
ATOM 2002 C C . VAL A 1 252 ? -10.398 -13.603 17.088 1.00 98.50 252 VAL A C 1
ATOM 2004 O O . VAL A 1 252 ? -10.910 -14.725 17.009 1.00 98.50 252 VAL A O 1
ATOM 2007 N N . GLY A 1 253 ? -10.204 -12.831 16.027 1.00 98.06 253 GLY A N 1
ATOM 2008 C CA . GLY A 1 253 ? -10.513 -13.221 14.661 1.00 98.06 253 GLY A CA 1
ATOM 2009 C C . GLY A 1 253 ? -9.591 -12.533 13.664 1.00 98.06 253 GLY A C 1
ATOM 2010 O O . GLY A 1 253 ? -8.472 -12.146 13.990 1.00 98.06 253 GLY A O 1
ATOM 2011 N N . SER A 1 254 ? -10.076 -12.411 12.433 1.00 97.50 254 SER A N 1
ATOM 2012 C CA . SER A 1 254 ? -9.411 -11.701 11.340 1.00 97.50 254 SER A CA 1
ATOM 2013 C C . SER A 1 254 ? -10.480 -11.088 10.428 1.00 97.50 254 SER A C 1
ATOM 2015 O O . SER A 1 254 ? -10.705 -11.524 9.305 1.00 97.50 254 SER A O 1
ATOM 2017 N N . THR A 1 255 ? -11.248 -10.137 10.968 1.00 97.44 255 THR A N 1
ATOM 2018 C CA . THR A 1 255 ? -12.313 -9.428 10.227 1.00 97.44 255 THR A CA 1
ATOM 2019 C C . THR A 1 255 ? -11.894 -8.009 9.873 1.00 97.44 255 THR A C 1
ATOM 2021 O O . THR A 1 255 ? -11.194 -7.386 10.664 1.00 97.44 255 THR A O 1
ATOM 2024 N N . GLY A 1 256 ? -12.402 -7.444 8.776 1.00 94.50 256 GLY A N 1
ATOM 2025 C CA . GLY A 1 256 ? -11.989 -6.115 8.314 1.00 94.50 256 GLY A CA 1
ATOM 2026 C C . GLY A 1 256 ? -10.618 -6.170 7.637 1.00 94.50 256 GLY A C 1
ATOM 2027 O O . GLY A 1 256 ? -10.281 -7.161 6.993 1.00 94.50 256 GLY A O 1
ATOM 2028 N N . PHE A 1 257 ? -9.818 -5.119 7.783 1.00 92.75 257 PHE A N 1
ATOM 2029 C CA . PHE A 1 257 ? -8.477 -5.020 7.210 1.00 92.75 257 PHE A CA 1
ATOM 2030 C C . PHE A 1 257 ? -7.442 -5.722 8.096 1.00 92.75 257 PHE A C 1
ATOM 2032 O O . PHE A 1 257 ? -6.630 -5.090 8.759 1.00 92.75 257 PHE A O 1
ATOM 2039 N N . SER A 1 258 ? -7.475 -7.054 8.081 1.00 92.44 258 SER A N 1
ATOM 2040 C CA . SER A 1 258 ? -6.595 -7.932 8.855 1.00 92.44 258 SER A CA 1
ATOM 2041 C C . SER A 1 258 ? -5.892 -8.941 7.935 1.00 92.44 258 SER A C 1
ATOM 2043 O O . SER A 1 258 ? -6.490 -9.430 6.981 1.00 92.44 258 SER A O 1
ATOM 2045 N N . THR A 1 259 ? -4.618 -9.250 8.197 1.00 91.62 259 THR A N 1
ATOM 2046 C CA . THR A 1 259 ? -3.830 -10.249 7.439 1.00 91.62 259 THR A CA 1
ATOM 2047 C C . THR A 1 259 ? -3.811 -11.636 8.082 1.00 91.62 259 THR A C 1
ATOM 2049 O O . THR A 1 259 ? -3.267 -12.575 7.505 1.00 91.62 259 THR A O 1
ATOM 2052 N N . GLY A 1 260 ? -4.363 -11.777 9.286 1.00 9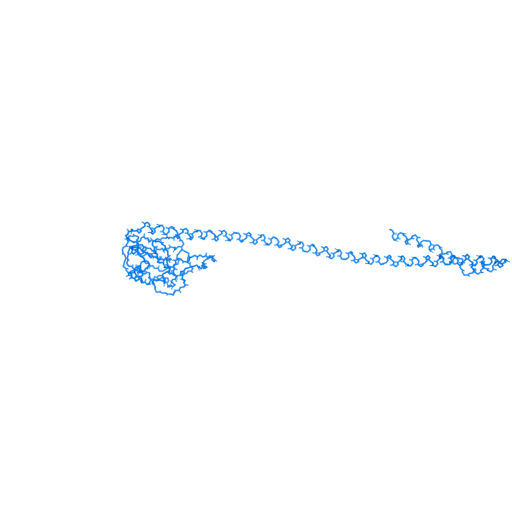4.50 260 GLY A N 1
ATOM 2053 C CA . GLY A 1 260 ? -4.392 -13.033 10.028 1.00 94.50 260 GLY A CA 1
ATOM 2054 C C . GLY A 1 260 ? -4.915 -12.849 11.453 1.00 94.50 260 GLY A C 1
ATOM 2055 O O . GLY A 1 260 ? -5.206 -11.720 11.847 1.00 94.50 260 GLY A O 1
ATOM 2056 N N . PRO A 1 261 ? -5.051 -13.928 12.242 1.00 97.25 261 PRO A N 1
ATOM 2057 C CA . PRO A 1 261 ? -5.628 -13.857 13.582 1.00 97.25 261 PRO A CA 1
ATOM 2058 C C . PRO A 1 261 ? -4.825 -12.963 14.544 1.00 97.25 261 PRO A C 1
ATOM 2060 O O . PRO A 1 261 ? -3.687 -13.277 14.893 1.00 97.25 261 PRO A O 1
ATOM 2063 N N . HIS A 1 262 ? -5.419 -11.851 14.980 1.00 97.69 262 HIS A N 1
ATOM 2064 C CA . HIS A 1 262 ? -4.858 -10.959 16.000 1.00 97.69 262 HIS A CA 1
ATOM 2065 C C . HIS A 1 262 ? -5.941 -10.076 16.625 1.00 97.69 262 HIS A C 1
ATOM 2067 O O . HIS A 1 262 ? -7.024 -9.904 16.066 1.00 97.69 262 HIS A O 1
ATOM 2073 N N . LEU A 1 263 ? -5.638 -9.511 17.791 1.00 98.00 263 LEU A N 1
ATOM 2074 C CA . LEU A 1 263 ? -6.431 -8.455 18.406 1.00 98.00 263 LEU A CA 1
ATOM 2075 C C . LEU A 1 263 ? -5.798 -7.102 18.092 1.00 98.00 263 LEU A C 1
ATOM 2077 O O . LEU A 1 263 ? -4.658 -6.866 18.486 1.00 98.00 263 LEU A O 1
ATOM 2081 N N . HIS A 1 264 ? -6.561 -6.215 17.461 1.00 97.88 264 HIS A N 1
ATOM 2082 C CA . HIS A 1 264 ? -6.237 -4.793 17.435 1.00 97.88 264 HIS A CA 1
ATOM 2083 C C . HIS A 1 264 ? -6.800 -4.136 18.696 1.00 97.88 264 HIS A C 1
ATOM 2085 O O . HIS A 1 264 ? -8.006 -4.204 18.940 1.00 97.88 264 HIS A O 1
ATOM 2091 N N . PHE A 1 265 ? -5.943 -3.540 19.515 1.00 97.81 265 PHE A N 1
ATOM 2092 C CA . PHE A 1 265 ? -6.326 -2.921 20.777 1.00 97.81 265 PHE A CA 1
ATOM 2093 C C . PHE A 1 265 ? -5.954 -1.445 20.795 1.00 97.81 265 PHE A C 1
ATOM 2095 O O . PHE A 1 265 ? -4.806 -1.080 20.544 1.00 97.81 265 PHE A O 1
ATOM 2102 N N . GLU A 1 266 ? -6.913 -0.596 21.146 1.00 97.12 266 GLU A N 1
ATOM 2103 C CA . GLU A 1 266 ? -6.684 0.836 21.306 1.00 97.12 266 GLU A CA 1
ATOM 2104 C C . GLU A 1 266 ? -7.110 1.292 22.696 1.00 97.12 266 GLU A C 1
ATOM 2106 O O . GLU A 1 266 ? -8.120 0.835 23.237 1.00 97.12 266 GLU A O 1
ATOM 2111 N N . VAL A 1 267 ? -6.383 2.277 23.219 1.00 94.81 267 VAL A N 1
ATOM 2112 C CA . VAL A 1 267 ? -6.840 3.112 24.327 1.00 94.81 267 VAL A CA 1
ATOM 2113 C C . VAL A 1 267 ? -7.076 4.509 23.774 1.00 94.81 267 VAL A C 1
ATOM 2115 O O . VAL A 1 267 ? -6.273 5.027 22.994 1.00 94.81 267 VAL A O 1
ATOM 2118 N N . ARG A 1 268 ? -8.200 5.116 24.145 1.00 93.38 268 ARG A N 1
ATOM 2119 C CA . ARG A 1 268 ? -8.642 6.408 23.633 1.00 93.38 268 ARG A CA 1
ATOM 2120 C C . ARG A 1 268 ? -8.970 7.367 24.768 1.00 93.38 268 ARG A C 1
ATOM 2122 O O . ARG A 1 268 ? -9.631 6.993 25.732 1.00 93.38 268 ARG A O 1
ATOM 2129 N N . VAL A 1 269 ? -8.570 8.623 24.592 1.00 90.25 269 VAL A N 1
ATOM 2130 C CA . VAL A 1 269 ? -8.874 9.754 25.478 1.00 90.25 269 VAL A CA 1
ATOM 2131 C C . VAL A 1 269 ? -9.732 10.745 24.696 1.00 90.25 269 VAL A C 1
ATOM 2133 O O . VAL A 1 269 ? -9.293 11.294 23.685 1.00 90.25 269 VAL A O 1
ATOM 2136 N N . ASN A 1 270 ? -10.966 10.985 25.139 1.00 86.38 270 ASN A N 1
ATOM 2137 C CA . ASN A 1 270 ? -11.953 11.827 24.452 1.00 86.38 270 ASN A CA 1
ATOM 2138 C C . ASN A 1 270 ? -12.147 11.423 22.973 1.00 86.38 270 ASN A C 1
ATOM 2140 O O . ASN A 1 270 ? -12.167 12.264 22.066 1.00 86.38 270 ASN A O 1
ATOM 2144 N N . GLY A 1 271 ? -12.210 10.112 22.728 1.00 89.62 271 GLY A N 1
ATOM 2145 C CA . GLY A 1 271 ? -12.327 9.507 21.399 1.00 89.62 271 GLY A CA 1
ATOM 2146 C C . GLY A 1 271 ? -11.036 9.460 20.573 1.00 89.62 271 GLY A C 1
ATOM 2147 O O . GLY A 1 271 ? -11.022 8.778 19.548 1.00 89.62 271 GLY A O 1
ATOM 2148 N N . ARG A 1 272 ? -9.949 10.119 21.001 1.00 91.38 272 ARG A N 1
ATOM 2149 C CA . ARG A 1 272 ? -8.666 10.124 20.281 1.00 91.38 272 ARG A CA 1
ATOM 2150 C C . ARG A 1 272 ? -7.766 8.978 20.724 1.00 91.38 272 ARG A C 1
ATOM 2152 O O . ARG A 1 272 ? -7.569 8.834 21.929 1.00 91.38 272 ARG A O 1
ATOM 2159 N N . PRO A 1 273 ? -7.185 8.208 19.794 1.00 93.00 273 PRO A N 1
ATOM 2160 C CA . PRO A 1 273 ? -6.287 7.119 20.144 1.00 93.00 273 PRO A CA 1
ATOM 2161 C C . PRO A 1 273 ? -4.968 7.645 20.714 1.00 93.00 273 PRO A C 1
ATOM 2163 O O . PRO A 1 273 ? -4.394 8.613 20.210 1.00 93.00 273 PRO A O 1
ATOM 2166 N N . ILE A 1 274 ? -4.502 6.989 21.770 1.00 92.38 274 ILE A N 1
ATOM 2167 C CA . ILE A 1 274 ? -3.194 7.192 22.394 1.00 92.38 274 ILE A CA 1
ATOM 2168 C C . ILE A 1 274 ? -2.408 5.884 22.341 1.00 92.38 274 ILE A C 1
ATOM 2170 O O . ILE A 1 274 ? -2.988 4.824 22.112 1.00 92.38 274 ILE A O 1
ATOM 2174 N N . ASN A 1 275 ? -1.093 5.943 22.561 1.00 90.88 275 ASN A N 1
ATOM 2175 C CA . ASN A 1 275 ? -0.283 4.732 22.603 1.00 90.88 275 ASN A CA 1
ATOM 2176 C C . ASN A 1 275 ? -0.661 3.874 23.835 1.00 90.88 275 ASN A C 1
ATOM 2178 O O . ASN A 1 275 ? -0.431 4.315 24.960 1.00 90.88 275 ASN A O 1
ATOM 2182 N N . PRO A 1 276 ? -1.186 2.645 23.659 1.00 87.31 276 PRO A N 1
ATOM 2183 C CA . PRO A 1 276 ? -1.553 1.774 24.776 1.00 87.31 276 PRO A CA 1
ATOM 2184 C C . PRO A 1 276 ? -0.369 1.328 25.642 1.00 87.31 276 PRO A C 1
ATOM 2186 O O . PRO A 1 276 ? -0.574 0.975 26.793 1.00 87.31 276 PRO A O 1
ATOM 2189 N N . THR A 1 277 ? 0.859 1.312 25.105 1.00 84.94 277 THR A N 1
ATOM 2190 C CA . THR A 1 277 ? 2.055 0.876 25.855 1.00 84.94 277 THR A CA 1
ATOM 2191 C C . THR A 1 277 ? 2.697 1.994 26.670 1.00 84.94 277 THR A C 1
ATOM 2193 O O . THR A 1 277 ? 3.708 1.760 27.324 1.00 84.94 277 THR A O 1
ATOM 2196 N N . SER A 1 278 ? 2.194 3.223 26.555 1.00 76.50 278 SER A N 1
ATOM 2197 C CA . SER A 1 278 ? 2.649 4.358 27.358 1.00 76.50 278 SER A CA 1
ATOM 2198 C C . SER A 1 278 ? 1.705 4.630 28.525 1.00 76.50 278 SER A C 1
ATOM 2200 O O . SER A 1 278 ? 1.594 5.788 28.910 1.00 76.50 278 SER A O 1
ATOM 2202 N N . LEU A 1 279 ? 0.960 3.618 28.975 1.00 63.44 279 LEU A N 1
ATOM 2203 C CA . LEU A 1 279 ? 0.037 3.631 30.109 1.00 63.44 279 LEU A CA 1
ATOM 2204 C C . LEU A 1 279 ? 0.464 2.584 31.142 1.00 63.44 279 LEU A C 1
ATOM 2206 O O . LEU A 1 279 ? 1.133 1.607 30.728 1.00 63.44 279 LEU A O 1
#

Organism: NCBI:txid2569760

Mean predicted aligned error: 12.1 Å